Protein AF-A0A6P6PGG9-F1 (afdb_monomer_lite)

InterPro domains:
  IPR027895 Protein of unknown function DUF4533 [PF15047] (14-107)
  IPR040004 Single-pass membrane and coiled-coil domain-containing protein 3 [PTHR35972] (1-214)

Secondary structure (DSSP, 8-state):
--HHHHHSTTHHHHHHHHHHHHHHHHHHHHHHHHHHHHHHHHHHHHH----PPP---TTSBHHHHHHHHHHHHHHHHHHHHHHHHHHHHHS-HHHHHHHHTT---HHHHHHHHHHHHHHHS--SHHHHHHHHHHHHHHHHHHHHHHHHHHHHHSGGGGSBGGGGGSHHHHHHHHHHTT--HHHHHHHHHHHHHHHHHHHHHHHHHHHHHHHHHHHHHHT-

Radius of gyration: 21.84 Å; chains: 1; bounding box: 60×28×62 Å

pLDDT: mean 87.17, std 12.06, range [43.78, 98.06]

Structure (mmCIF, N/CA/C/O backbone):
data_AF-A0A6P6PGG9-F1
#
_entry.id   AF-A0A6P6PGG9-F1
#
loop_
_atom_site.group_PDB
_atom_site.id
_atom_site.type_symbol
_atom_site.label_atom_id
_atom_site.label_alt_id
_atom_site.label_comp_id
_atom_site.label_asym_id
_atom_site.label_entity_id
_atom_site.label_seq_id
_atom_site.pdbx_PDB_ins_code
_atom_site.Cartn_x
_atom_site.Cartn_y
_atom_site.Cartn_z
_atom_site.occupancy
_atom_site.B_iso_or_equiv
_atom_site.auth_seq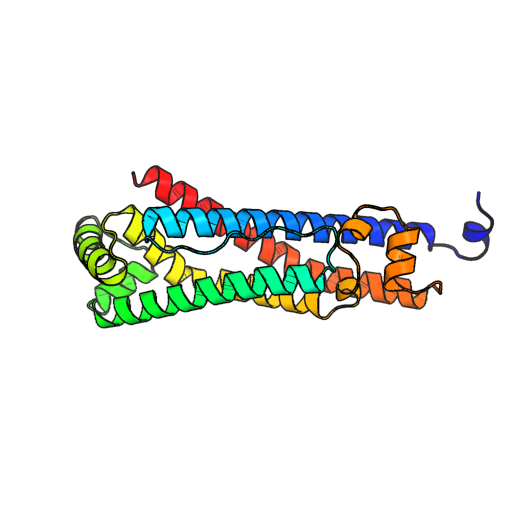_id
_atom_site.auth_comp_id
_atom_site.auth_asym_id
_atom_site.auth_atom_id
_atom_site.pdbx_PDB_model_num
ATOM 1 N N . MET A 1 1 ? 38.131 2.009 -25.185 1.00 49.47 1 MET A N 1
ATOM 2 C CA . MET A 1 1 ? 37.243 3.079 -25.682 1.00 49.47 1 MET A CA 1
ATOM 3 C C . MET A 1 1 ? 36.418 2.470 -26.802 1.00 49.47 1 MET A C 1
ATOM 5 O O . MET A 1 1 ? 37.016 1.972 -27.751 1.00 49.47 1 MET A O 1
ATOM 9 N N . SER A 1 2 ? 35.103 2.346 -26.622 1.00 52.47 2 SER A N 1
ATOM 10 C CA . SER A 1 2 ? 34.224 1.705 -27.608 1.00 52.47 2 SER A CA 1
ATOM 11 C C . SER A 1 2 ? 33.909 2.689 -28.737 1.00 52.47 2 SER A C 1
ATOM 13 O O . SER A 1 2 ? 33.769 3.883 -28.488 1.00 52.47 2 SER A O 1
ATOM 15 N N . TRP A 1 3 ? 33.761 2.207 -29.974 1.00 43.78 3 TRP A N 1
ATOM 16 C CA . TRP A 1 3 ? 33.379 3.033 -31.129 1.00 43.78 3 TRP A CA 1
ATOM 17 C C . TRP A 1 3 ? 32.041 3.765 -30.907 1.00 43.78 3 TRP A C 1
ATOM 19 O O . TRP A 1 3 ? 31.847 4.862 -31.420 1.00 43.78 3 TRP A O 1
ATOM 29 N N . SER A 1 4 ? 31.156 3.221 -30.066 1.00 46.88 4 SER A N 1
ATOM 30 C CA . SER A 1 4 ? 29.909 3.873 -29.641 1.00 46.88 4 SER A CA 1
ATOM 31 C C . SER A 1 4 ? 30.124 5.198 -28.898 1.00 46.88 4 SER A C 1
ATOM 33 O O . SER A 1 4 ? 29.329 6.119 -29.068 1.00 46.88 4 SER A O 1
ATOM 35 N N . ASP A 1 5 ? 31.200 5.312 -28.113 1.00 50.22 5 ASP A N 1
ATOM 36 C CA . ASP A 1 5 ? 31.481 6.493 -27.281 1.00 50.22 5 ASP A CA 1
ATOM 37 C C . ASP A 1 5 ? 32.001 7.670 -28.120 1.00 50.22 5 ASP A C 1
ATOM 39 O O . ASP A 1 5 ? 31.846 8.827 -27.734 1.00 50.22 5 ASP A O 1
ATOM 43 N N . LEU A 1 6 ? 32.595 7.377 -29.284 1.00 47.94 6 LEU A N 1
ATOM 44 C CA . LEU A 1 6 ? 33.153 8.369 -30.203 1.00 47.94 6 LEU A CA 1
ATOM 45 C C . LEU A 1 6 ? 32.070 9.032 -31.071 1.00 47.94 6 LEU A C 1
ATOM 47 O O . LEU A 1 6 ? 32.163 10.220 -31.366 1.00 47.94 6 LEU A O 1
ATOM 51 N N . PHE A 1 7 ? 31.041 8.276 -31.470 1.00 49.22 7 PHE A N 1
ATOM 52 C CA . PHE A 1 7 ? 29.965 8.769 -32.341 1.00 49.22 7 PHE A CA 1
ATOM 53 C C . PHE A 1 7 ? 28.721 9.250 -31.579 1.00 49.22 7 PHE A C 1
ATOM 55 O O . PHE A 1 7 ? 27.908 9.974 -32.152 1.00 49.22 7 PHE A O 1
ATOM 62 N N . TYR A 1 8 ? 28.580 8.907 -30.292 1.00 54.78 8 TYR A N 1
ATOM 63 C CA . TYR A 1 8 ? 27.417 9.283 -29.485 1.00 54.78 8 TYR A CA 1
ATOM 64 C C . TYR A 1 8 ? 27.779 9.684 -28.039 1.00 54.78 8 TYR A C 1
ATOM 66 O O . TYR A 1 8 ? 27.504 8.942 -27.087 1.00 54.78 8 TYR A O 1
ATOM 74 N N . PRO A 1 9 ? 28.368 10.877 -27.842 1.00 57.34 9 PRO A N 1
ATOM 75 C CA . PRO A 1 9 ? 28.757 11.354 -26.517 1.00 57.34 9 PRO A CA 1
ATOM 76 C C . PRO A 1 9 ? 27.550 11.463 -25.564 1.00 57.34 9 PRO A C 1
ATOM 78 O O . PRO A 1 9 ? 26.478 11.944 -25.939 1.00 57.34 9 PRO A O 1
ATOM 81 N N . GLY A 1 10 ? 27.722 10.998 -24.321 1.00 63.88 10 GLY A N 1
ATOM 82 C CA . GLY A 1 10 ? 26.716 11.054 -23.248 1.00 63.88 10 GLY A CA 1
ATOM 83 C C . GLY A 1 10 ? 25.699 9.902 -23.215 1.00 63.88 10 GLY A C 1
ATOM 84 O O . GLY A 1 10 ? 24.917 9.804 -22.269 1.00 63.88 10 GLY A O 1
ATOM 85 N N . ILE A 1 11 ? 25.696 8.993 -24.200 1.00 67.69 11 ILE A N 1
ATOM 86 C CA . ILE A 1 11 ? 24.832 7.800 -24.160 1.00 67.69 11 ILE A CA 1
ATOM 87 C C . ILE A 1 11 ? 25.177 6.873 -22.978 1.00 67.69 11 ILE A C 1
ATOM 89 O O . ILE A 1 11 ? 24.245 6.506 -22.261 1.00 67.69 11 ILE A O 1
ATOM 93 N N . PRO A 1 12 ? 26.448 6.519 -22.700 1.00 74.19 12 PRO A N 1
ATOM 94 C CA . PRO A 1 12 ? 26.786 5.659 -21.559 1.00 74.19 12 PRO A CA 1
ATOM 95 C C . PRO A 1 12 ? 26.289 6.206 -20.212 1.00 74.19 12 PRO A C 1
ATOM 97 O O . PRO A 1 12 ? 25.714 5.471 -19.415 1.00 74.19 12 PRO A O 1
ATOM 100 N N . GLU A 1 13 ? 26.416 7.516 -19.996 1.00 80.38 13 GLU A N 1
ATOM 101 C CA . GLU A 1 13 ? 25.981 8.192 -18.766 1.00 80.38 13 GLU A CA 1
ATOM 102 C C . GLU A 1 13 ? 24.456 8.156 -18.594 1.00 80.38 13 GLU A C 1
ATOM 104 O O . GLU A 1 13 ? 23.940 7.873 -17.511 1.00 80.38 13 GLU A O 1
ATOM 109 N N . ARG A 1 14 ? 23.704 8.411 -19.673 1.00 80.25 14 ARG A N 1
ATOM 110 C CA . ARG A 1 14 ? 22.232 8.325 -19.679 1.00 80.25 14 ARG A CA 1
ATOM 111 C C . ARG A 1 14 ? 21.753 6.906 -19.398 1.00 80.25 14 ARG A C 1
ATOM 113 O O . ARG A 1 14 ? 20.812 6.706 -18.634 1.00 80.25 14 ARG A O 1
ATOM 120 N N . ARG A 1 15 ? 22.433 5.921 -19.980 1.00 78.50 15 ARG A N 1
ATOM 121 C CA . ARG A 1 15 ? 22.167 4.503 -19.745 1.00 78.50 15 ARG A CA 1
ATOM 122 C C . ARG A 1 15 ? 22.393 4.124 -18.280 1.00 78.50 15 ARG A C 1
ATOM 124 O O . ARG A 1 15 ? 21.536 3.485 -17.678 1.00 78.50 15 ARG A O 1
ATOM 131 N N . GLU A 1 16 ? 23.495 4.569 -17.680 1.00 82.19 16 GLU A N 1
ATOM 132 C CA . GLU A 1 16 ? 23.768 4.338 -16.258 1.00 82.19 16 GLU A CA 1
ATOM 133 C C . GLU A 1 16 ? 22.719 5.010 -15.356 1.00 82.19 16 GLU A C 1
ATOM 135 O O . GLU A 1 16 ? 22.217 4.395 -14.411 1.00 82.19 16 GLU A O 1
ATOM 140 N N . ARG A 1 17 ? 22.320 6.252 -15.671 1.00 86.75 17 ARG A N 1
ATOM 141 C CA . ARG A 1 17 ? 21.227 6.942 -14.965 1.00 86.75 17 ARG A CA 1
ATOM 142 C C . ARG A 1 17 ? 19.931 6.136 -15.001 1.00 86.75 17 ARG A C 1
ATOM 144 O O . ARG A 1 17 ? 19.269 6.048 -13.968 1.00 86.75 17 ARG A O 1
ATOM 151 N N . LEU A 1 18 ? 19.591 5.545 -16.147 1.00 84.94 18 LEU A N 1
ATOM 152 C CA . LEU A 1 18 ? 18.379 4.743 -16.297 1.00 84.94 18 LEU A CA 1
ATOM 153 C C . LEU A 1 18 ? 18.413 3.508 -15.390 1.00 84.94 18 LEU A C 1
ATOM 155 O O . LEU A 1 18 ? 17.417 3.235 -14.722 1.00 84.94 18 LEU A O 1
ATOM 159 N N . ILE A 1 19 ? 19.552 2.807 -15.290 1.00 83.38 19 ILE A N 1
ATOM 160 C CA . ILE A 1 19 ? 19.681 1.679 -14.349 1.00 83.38 19 ILE A CA 1
ATOM 161 C C . ILE A 1 19 ? 19.461 2.148 -12.919 1.00 83.38 19 ILE A C 1
ATOM 163 O O . ILE A 1 19 ? 18.676 1.538 -12.200 1.00 83.38 19 ILE A O 1
ATOM 167 N N . ARG A 1 20 ? 20.159 3.209 -12.491 1.00 88.25 20 ARG A N 1
ATOM 168 C CA . ARG A 1 20 ? 20.085 3.668 -11.096 1.00 88.25 20 ARG A CA 1
ATOM 169 C C . ARG A 1 20 ? 18.644 3.995 -10.711 1.00 88.25 20 ARG A C 1
ATOM 171 O O . ARG A 1 20 ? 18.185 3.569 -9.658 1.00 88.25 20 ARG A O 1
ATOM 178 N N . LYS A 1 21 ? 17.906 4.655 -11.608 1.00 90.62 21 LYS A N 1
ATOM 179 C CA . LYS A 1 21 ? 16.476 4.955 -11.429 1.00 90.62 21 LYS A CA 1
ATOM 180 C C . LYS A 1 21 ? 15.597 3.704 -11.453 1.00 90.62 21 LYS A C 1
ATOM 182 O O . LYS A 1 21 ? 14.672 3.592 -10.656 1.00 90.62 21 LYS A O 1
ATOM 187 N N . SER A 1 22 ? 15.912 2.738 -12.312 1.00 88.25 22 SER A N 1
ATOM 188 C CA . SER A 1 22 ? 15.222 1.442 -12.371 1.00 88.25 22 SER A CA 1
ATOM 189 C C . SER A 1 22 ? 15.381 0.643 -11.077 1.00 88.25 22 SER A C 1
ATOM 191 O O . SER A 1 22 ? 14.410 0.093 -10.557 1.00 88.25 22 SER A O 1
ATOM 193 N N . GLN A 1 23 ? 16.597 0.612 -10.531 1.00 88.81 23 GLN A N 1
ATOM 194 C CA . GLN A 1 23 ? 16.910 -0.037 -9.261 1.00 88.81 23 GLN A CA 1
ATOM 195 C C . GLN A 1 23 ? 16.227 0.671 -8.093 1.00 88.81 23 GLN A C 1
ATOM 197 O O . GLN A 1 23 ? 15.632 0.008 -7.248 1.00 88.81 23 GLN A O 1
ATOM 202 N N . GLU A 1 24 ? 16.261 2.004 -8.075 1.00 93.44 24 GLU A N 1
ATOM 203 C CA . GLU A 1 24 ? 15.574 2.804 -7.066 1.00 93.44 24 GLU A CA 1
ATOM 204 C C . GLU A 1 24 ? 14.062 2.544 -7.066 1.00 93.44 24 GLU A C 1
ATOM 206 O O . GLU A 1 24 ? 13.504 2.203 -6.024 1.00 93.44 24 GLU A O 1
ATOM 211 N N . LEU A 1 25 ? 13.414 2.623 -8.236 1.00 92.81 25 LEU A N 1
ATOM 212 C CA . LEU A 1 25 ? 11.991 2.315 -8.392 1.00 92.81 25 LEU A CA 1
ATOM 213 C C . LEU A 1 25 ? 11.672 0.939 -7.805 1.00 92.81 25 LEU A C 1
ATOM 215 O O . LEU A 1 25 ? 10.743 0.792 -7.015 1.00 92.81 25 LEU A O 1
ATOM 219 N N . ARG A 1 26 ? 12.473 -0.066 -8.159 1.00 91.44 26 ARG A N 1
ATOM 220 C CA . ARG A 1 26 ? 12.280 -1.433 -7.690 1.00 91.44 26 ARG A CA 1
ATOM 221 C C . ARG A 1 26 ? 12.420 -1.561 -6.170 1.00 91.44 26 ARG A C 1
ATOM 223 O O . ARG A 1 26 ? 11.597 -2.238 -5.555 1.00 91.44 26 ARG A O 1
ATOM 230 N N . GLU A 1 27 ? 13.439 -0.958 -5.559 1.00 94.19 27 GLU A N 1
ATOM 231 C CA . GLU A 1 27 ? 13.614 -1.014 -4.101 1.00 94.19 27 GLU A CA 1
ATOM 232 C C . GLU A 1 27 ? 12.458 -0.310 -3.376 1.00 94.19 27 GLU A C 1
ATOM 234 O O . GLU A 1 27 ? 11.915 -0.865 -2.419 1.00 94.19 27 GLU A O 1
ATOM 239 N N . LEU A 1 28 ? 11.994 0.838 -3.881 1.00 95.81 28 LEU A N 1
ATOM 240 C CA . LEU A 1 28 ? 10.798 1.510 -3.361 1.00 95.81 28 LEU A CA 1
ATOM 241 C C . LEU A 1 28 ? 9.550 0.618 -3.481 1.00 95.81 28 LEU A C 1
ATOM 243 O O . LEU A 1 28 ? 8.815 0.455 -2.507 1.00 95.81 28 LEU A O 1
ATOM 247 N N . MET A 1 29 ? 9.337 -0.038 -4.631 1.00 95.38 29 MET A N 1
ATOM 248 C CA . MET A 1 29 ? 8.243 -1.003 -4.799 1.00 95.38 29 MET A CA 1
ATOM 249 C C . MET A 1 29 ? 8.349 -2.137 -3.776 1.00 95.38 29 MET A C 1
ATOM 251 O O . MET A 1 29 ? 7.399 -2.393 -3.040 1.00 95.38 29 MET A O 1
ATOM 255 N N . LYS A 1 30 ? 9.509 -2.792 -3.679 1.00 95.94 30 LYS A N 1
ATOM 256 C CA . LYS A 1 30 ? 9.748 -3.896 -2.739 1.00 95.94 30 LYS A CA 1
ATOM 257 C C . LYS A 1 30 ? 9.454 -3.485 -1.294 1.00 95.94 30 LYS A C 1
ATOM 259 O O . LYS A 1 30 ? 8.809 -4.235 -0.558 1.00 95.94 30 LYS A O 1
ATOM 264 N N . ASN A 1 31 ? 9.892 -2.293 -0.904 1.00 96.94 31 ASN A N 1
ATOM 265 C CA . ASN A 1 31 ? 9.657 -1.760 0.428 1.00 96.94 31 ASN A CA 1
ATOM 266 C C . ASN A 1 31 ? 8.174 -1.465 0.683 1.00 96.94 31 ASN A C 1
ATOM 268 O O . ASN A 1 31 ? 7.669 -1.810 1.750 1.00 96.94 31 ASN A O 1
ATOM 272 N N . ASN A 1 32 ? 7.449 -0.929 -0.302 1.00 97.69 32 ASN A N 1
ATOM 273 C CA . ASN A 1 32 ? 6.006 -0.718 -0.187 1.00 97.69 32 ASN A CA 1
ATOM 274 C C . ASN A 1 32 ? 5.235 -2.038 -0.079 1.00 97.69 32 ASN A C 1
ATOM 276 O O . ASN A 1 32 ? 4.384 -2.147 0.793 1.00 97.69 32 ASN A O 1
ATOM 280 N N . PHE A 1 33 ? 5.571 -3.064 -0.872 1.00 97.69 33 PHE A N 1
ATOM 281 C CA . PHE A 1 33 ? 4.969 -4.401 -0.740 1.00 97.69 33 PHE A CA 1
ATOM 282 C C . PHE A 1 33 ? 5.167 -4.973 0.670 1.00 97.69 33 PHE A C 1
ATOM 284 O O . PHE A 1 33 ? 4.232 -5.491 1.284 1.00 97.69 33 PHE A O 1
ATOM 291 N N . ARG A 1 34 ? 6.382 -4.841 1.214 1.00 97.62 34 ARG A N 1
ATOM 292 C CA . ARG A 1 34 ? 6.674 -5.230 2.596 1.00 97.62 34 ARG A CA 1
ATOM 293 C C . ARG A 1 34 ? 5.844 -4.419 3.594 1.00 97.62 34 ARG A C 1
ATOM 295 O O . ARG A 1 34 ? 5.255 -5.017 4.489 1.00 97.62 34 ARG A O 1
ATOM 302 N N . ALA A 1 35 ? 5.787 -3.097 3.456 1.00 96.88 35 ALA A N 1
ATOM 303 C CA . ALA A 1 35 ? 5.017 -2.238 4.351 1.00 96.88 35 ALA A CA 1
ATOM 304 C C . ALA A 1 35 ? 3.515 -2.564 4.300 1.00 96.88 35 ALA A C 1
ATOM 306 O O . ALA A 1 35 ? 2.882 -2.677 5.345 1.00 96.88 35 ALA A O 1
ATOM 307 N N . THR A 1 36 ? 2.954 -2.827 3.118 1.00 97.06 36 THR A N 1
ATOM 308 C CA . THR A 1 36 ? 1.562 -3.270 2.972 1.00 97.06 36 THR A CA 1
ATOM 309 C C . THR A 1 36 ? 1.310 -4.580 3.714 1.00 97.06 36 THR A C 1
ATOM 311 O O . THR A 1 36 ? 0.314 -4.683 4.422 1.00 97.06 36 THR A O 1
ATOM 314 N N . ASN A 1 37 ? 2.217 -5.557 3.638 1.00 97.56 37 ASN A N 1
ATOM 315 C CA . ASN A 1 37 ? 2.080 -6.795 4.413 1.00 97.56 37 ASN A CA 1
ATOM 316 C C . ASN A 1 37 ? 2.167 -6.560 5.926 1.00 97.56 37 ASN A C 1
ATOM 318 O O . ASN A 1 37 ? 1.387 -7.142 6.671 1.00 97.56 37 ASN A O 1
ATOM 322 N N . GLN A 1 38 ? 3.045 -5.663 6.378 1.00 95.62 38 GLN A N 1
ATOM 323 C CA . GLN A 1 38 ? 3.118 -5.280 7.793 1.00 95.62 38 GLN A CA 1
ATOM 324 C C . GLN A 1 38 ? 1.826 -4.606 8.271 1.00 95.62 38 GLN A C 1
ATOM 326 O O . GLN A 1 38 ? 1.375 -4.851 9.388 1.00 95.62 38 GLN A O 1
ATOM 331 N N . LEU A 1 39 ? 1.203 -3.785 7.422 1.00 94.62 39 LEU A N 1
ATOM 332 C CA . LEU A 1 39 ? -0.115 -3.228 7.704 1.00 94.62 39 LEU A CA 1
ATOM 333 C C . LEU A 1 39 ? -1.173 -4.338 7.775 1.00 94.62 39 LEU A C 1
ATOM 335 O O . LEU A 1 39 ? -1.937 -4.373 8.730 1.00 94.62 39 LEU A O 1
ATOM 339 N N . ILE A 1 40 ? -1.199 -5.267 6.815 1.00 95.19 40 ILE A N 1
ATOM 340 C CA . ILE A 1 40 ? -2.131 -6.408 6.812 1.00 95.19 40 ILE A CA 1
ATOM 341 C C . ILE A 1 40 ? -2.019 -7.227 8.105 1.00 95.19 40 ILE A C 1
ATOM 343 O O . ILE A 1 40 ? -3.042 -7.594 8.682 1.00 95.19 40 ILE A O 1
ATOM 347 N N . GLU A 1 41 ? -0.801 -7.494 8.573 1.00 94.50 41 GLU A N 1
ATOM 348 C CA . GLU A 1 41 ? -0.558 -8.199 9.835 1.00 94.50 41 GLU A CA 1
ATOM 349 C C . GLU A 1 41 ? -1.138 -7.432 11.029 1.00 94.50 41 GLU A C 1
ATOM 351 O O . GLU A 1 41 ? -1.917 -8.003 11.793 1.00 94.50 41 GLU A O 1
ATOM 356 N N . ALA A 1 42 ? -0.864 -6.128 11.132 1.00 91.88 42 ALA A N 1
ATOM 357 C CA . ALA A 1 42 ? -1.409 -5.286 12.197 1.00 91.88 42 ALA A CA 1
ATOM 358 C C . ALA A 1 42 ? -2.950 -5.221 12.172 1.00 91.88 42 ALA A C 1
ATOM 360 O O . ALA A 1 42 ? -3.600 -5.264 13.218 1.00 91.88 42 ALA A O 1
ATOM 361 N N . LEU A 1 43 ? -3.555 -5.150 10.981 1.00 92.44 43 LEU A N 1
ATOM 362 C CA . LEU A 1 43 ? -5.013 -5.155 10.815 1.00 92.44 43 LEU A CA 1
ATOM 363 C C . LEU A 1 43 ? -5.630 -6.492 11.242 1.00 92.44 43 LEU A C 1
ATOM 365 O O . LEU A 1 43 ? -6.687 -6.510 11.879 1.00 92.44 43 LEU A O 1
ATOM 369 N N . LYS A 1 44 ? -4.962 -7.605 10.939 1.00 92.94 44 LYS A N 1
ATOM 370 C CA . LYS A 1 44 ? -5.392 -8.934 11.373 1.00 92.94 44 LYS A CA 1
ATOM 371 C C . LYS A 1 44 ? -5.315 -9.074 12.888 1.00 92.94 44 LYS A C 1
ATOM 373 O O . LYS A 1 44 ? -6.272 -9.549 13.493 1.00 92.94 44 LYS A O 1
ATOM 378 N N . GLU A 1 45 ? -4.202 -8.666 13.485 1.00 90.62 45 GLU A N 1
ATOM 379 C CA . GLU A 1 45 ? -3.959 -8.819 14.920 1.00 90.62 45 GLU A CA 1
ATOM 380 C C . GLU A 1 45 ? -4.885 -7.934 15.761 1.00 90.62 45 GLU A C 1
ATOM 382 O O . GLU A 1 45 ? -5.488 -8.408 16.723 1.00 90.62 45 GLU A O 1
ATOM 387 N N . HIS A 1 46 ? -5.040 -6.662 15.389 1.00 89.88 46 HIS A N 1
ATOM 388 C CA . HIS A 1 46 ? -5.709 -5.686 16.252 1.00 89.88 46 HIS A CA 1
ATOM 389 C C . HIS A 1 46 ? -7.150 -5.377 15.861 1.00 89.88 46 HIS A C 1
ATOM 391 O O . HIS A 1 46 ? -7.880 -4.828 16.684 1.00 89.88 46 HIS A O 1
ATOM 397 N N . LEU A 1 47 ? -7.573 -5.713 14.639 1.00 90.56 47 LEU A N 1
ATOM 398 C CA . LEU A 1 47 ? -8.937 -5.463 14.155 1.00 90.56 47 LEU A CA 1
ATOM 399 C C . LEU A 1 47 ? -9.633 -6.720 13.626 1.00 90.56 47 LEU A C 1
ATOM 401 O O . LEU A 1 47 ? -10.779 -6.629 13.195 1.00 90.56 47 LEU A O 1
ATOM 405 N N . GLY A 1 48 ? -8.965 -7.879 13.628 1.00 89.75 48 GLY A N 1
ATOM 406 C CA . GLY A 1 48 ? -9.525 -9.123 13.096 1.00 89.75 48 GLY A CA 1
ATOM 407 C C . GLY A 1 48 ? -9.741 -9.113 11.578 1.00 89.75 48 GLY A C 1
ATOM 408 O O . GLY A 1 48 ? -10.392 -10.014 11.049 1.00 89.75 48 GLY A O 1
ATOM 409 N N . LEU A 1 49 ? -9.209 -8.117 10.859 1.00 92.12 49 LEU A N 1
ATOM 410 C CA . LEU A 1 49 ? -9.385 -7.987 9.415 1.00 92.12 49 LEU A CA 1
ATOM 411 C C . LEU A 1 49 ? -8.361 -8.847 8.676 1.00 92.12 49 LEU A C 1
ATOM 413 O O . LEU A 1 49 ? -7.154 -8.651 8.806 1.00 92.12 49 LEU A O 1
ATOM 417 N N . SER A 1 50 ? -8.834 -9.789 7.864 1.00 92.00 50 SER A N 1
ATOM 418 C CA . SER A 1 50 ? -7.955 -10.664 7.093 1.00 92.00 50 SER A CA 1
ATOM 419 C C . SER A 1 50 ? -7.910 -10.250 5.629 1.00 92.00 50 SER A C 1
ATOM 421 O O . SER A 1 50 ? -8.918 -10.264 4.930 1.00 92.00 50 SER A O 1
ATOM 423 N N . PHE A 1 51 ? -6.700 -9.962 5.161 1.00 95.12 51 PHE A N 1
ATOM 424 C CA . PHE A 1 51 ? -6.384 -9.698 3.764 1.00 95.12 51 PHE A CA 1
ATOM 425 C C . PHE A 1 51 ? -5.368 -10.735 3.280 1.00 95.12 51 PHE A C 1
ATOM 427 O O . PHE A 1 51 ? -4.567 -11.246 4.068 1.00 95.12 51 PHE A O 1
ATOM 434 N N . ARG A 1 52 ? -5.379 -11.055 1.984 1.00 95.62 52 ARG A N 1
ATOM 435 C CA . ARG A 1 52 ? -4.307 -11.855 1.386 1.00 95.62 52 ARG A CA 1
ATOM 436 C C . ARG A 1 52 ? -3.022 -11.016 1.344 1.00 95.62 52 ARG A C 1
ATOM 438 O O . ARG A 1 52 ? -3.092 -9.862 0.923 1.00 95.62 52 ARG A O 1
ATOM 445 N N . PRO A 1 53 ? -1.864 -11.568 1.742 1.00 96.31 53 PRO A N 1
ATOM 446 C CA . PRO A 1 53 ? -0.585 -10.892 1.557 1.00 96.31 53 PRO A CA 1
ATOM 447 C C . PRO A 1 53 ? -0.311 -10.604 0.078 1.00 96.31 53 PRO A C 1
ATOM 449 O O . PRO A 1 53 ? -0.740 -11.357 -0.801 1.00 96.31 53 PRO A O 1
ATOM 452 N N . VAL A 1 54 ? 0.443 -9.543 -0.189 1.00 96.69 54 VAL A N 1
ATOM 453 C CA . VAL A 1 54 ? 0.936 -9.198 -1.527 1.00 96.69 54 VAL A CA 1
ATOM 454 C C . VAL A 1 54 ? 2.400 -9.591 -1.675 1.00 96.69 54 VAL A C 1
ATOM 456 O O . VAL A 1 54 ? 3.185 -9.493 -0.734 1.00 96.69 54 VAL A O 1
ATOM 459 N N . ALA A 1 55 ? 2.792 -10.021 -2.869 1.00 95.38 55 ALA A N 1
ATOM 460 C CA . ALA A 1 55 ? 4.175 -10.359 -3.176 1.00 95.38 55 ALA A CA 1
ATOM 461 C C . ALA A 1 55 ? 4.589 -9.691 -4.484 1.00 95.38 55 ALA A C 1
ATOM 463 O O . ALA A 1 55 ? 3.861 -9.765 -5.473 1.00 95.38 55 ALA A O 1
ATOM 464 N N . LEU A 1 56 ? 5.765 -9.062 -4.479 1.00 94.25 56 LEU A N 1
ATOM 465 C CA . LEU A 1 56 ? 6.359 -8.520 -5.693 1.00 94.25 56 LEU A CA 1
ATOM 466 C C . LEU A 1 56 ? 6.775 -9.695 -6.589 1.00 94.25 56 LEU A C 1
ATOM 468 O O . LEU A 1 56 ? 7.607 -10.516 -6.201 1.00 94.25 56 LEU A O 1
ATOM 472 N N . ASN A 1 57 ? 6.191 -9.785 -7.778 1.00 95.38 57 ASN A N 1
ATOM 473 C CA . ASN A 1 57 ? 6.471 -10.823 -8.754 1.00 95.38 57 ASN A CA 1
ATOM 474 C C . ASN A 1 57 ? 7.509 -10.331 -9.767 1.00 95.38 57 ASN A C 1
ATOM 476 O O . ASN A 1 57 ? 7.198 -9.572 -10.684 1.00 95.38 57 ASN A O 1
ATOM 480 N N . GLU A 1 58 ? 8.738 -10.825 -9.633 1.00 92.88 58 GLU A N 1
ATOM 481 C CA . GLU A 1 58 ? 9.857 -10.487 -10.520 1.00 92.88 58 GLU A CA 1
ATOM 482 C C . GLU A 1 58 ? 9.648 -10.945 -11.971 1.00 92.88 58 GLU A C 1
ATOM 484 O O . GLU A 1 58 ? 10.296 -10.429 -12.876 1.00 92.88 58 GLU A O 1
ATOM 489 N N . LYS A 1 59 ? 8.746 -11.899 -12.222 1.00 93.19 59 LYS A N 1
ATOM 490 C CA . LYS A 1 59 ? 8.426 -12.371 -13.579 1.00 93.19 59 LYS A CA 1
ATOM 491 C C . LYS A 1 59 ? 7.288 -11.592 -14.231 1.00 93.19 59 LYS A C 1
ATOM 493 O O . LYS A 1 59 ? 7.068 -11.756 -15.426 1.00 93.19 59 LYS A O 1
ATOM 498 N N . ALA A 1 60 ? 6.568 -10.788 -13.456 1.00 94.75 60 ALA A N 1
ATOM 499 C CA . ALA A 1 60 ? 5.503 -9.936 -13.951 1.00 94.75 60 ALA A CA 1
ATOM 500 C C . ALA A 1 60 ? 6.045 -8.553 -14.322 1.00 94.75 60 ALA A C 1
ATOM 50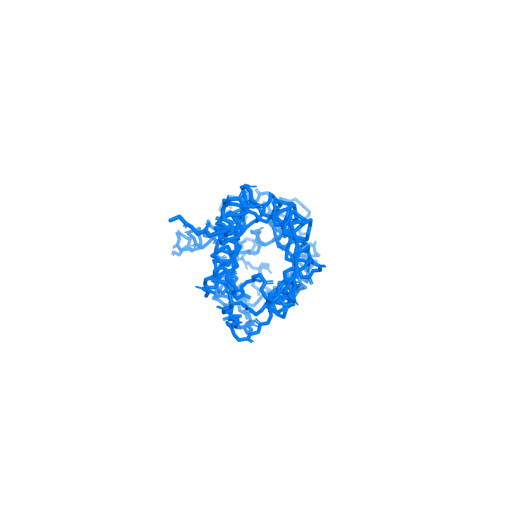2 O O . ALA A 1 60 ? 7.125 -8.133 -13.892 1.00 94.75 60 ALA A O 1
ATOM 503 N N . THR A 1 61 ? 5.275 -7.846 -15.132 1.00 94.56 61 THR A N 1
ATOM 504 C CA . THR A 1 61 ? 5.526 -6.457 -15.501 1.00 94.56 61 THR A CA 1
ATOM 505 C C . THR A 1 61 ? 5.393 -5.525 -14.296 1.00 94.56 61 THR A C 1
ATOM 507 O O . THR A 1 61 ? 4.763 -5.859 -13.285 1.00 94.56 61 THR A O 1
ATOM 510 N N . VAL A 1 62 ? 5.993 -4.337 -14.381 1.00 94.38 62 VAL A N 1
ATOM 511 C CA . VAL A 1 62 ? 5.827 -3.286 -13.370 1.00 94.38 62 VAL A CA 1
ATOM 512 C C . VAL A 1 62 ? 4.344 -2.979 -13.181 1.00 94.38 62 VAL A C 1
ATOM 514 O O . VAL A 1 62 ? 3.891 -2.940 -12.041 1.00 94.38 62 VAL A O 1
ATOM 517 N N . LYS A 1 63 ? 3.573 -2.863 -14.270 1.00 96.31 63 LYS A N 1
ATOM 518 C CA . LYS A 1 63 ? 2.131 -2.610 -14.214 1.00 96.31 63 LYS A CA 1
ATOM 519 C C . LYS A 1 63 ? 1.380 -3.676 -13.434 1.00 96.31 63 LYS A C 1
ATOM 521 O O . LYS A 1 63 ? 0.633 -3.330 -12.533 1.00 96.31 63 LYS A O 1
ATOM 526 N N . GLU A 1 64 ? 1.589 -4.952 -13.744 1.00 97.75 64 GLU A N 1
ATOM 527 C CA . GLU A 1 64 ? 0.907 -6.044 -13.035 1.00 97.75 64 GLU A CA 1
ATOM 528 C C . GLU A 1 64 ? 1.217 -6.016 -11.533 1.00 97.75 64 GLU A C 1
ATOM 530 O O . GLU A 1 64 ? 0.339 -6.251 -10.708 1.00 97.75 64 GLU A O 1
ATOM 535 N N . ASN A 1 65 ? 2.451 -5.670 -11.159 1.00 97.56 65 ASN A N 1
ATOM 536 C CA . ASN A 1 65 ? 2.808 -5.482 -9.756 1.00 97.56 65 ASN A CA 1
ATOM 537 C C . ASN A 1 65 ? 2.120 -4.255 -9.136 1.00 97.56 65 ASN A C 1
ATOM 539 O O . ASN A 1 65 ? 1.638 -4.338 -8.006 1.00 97.56 65 ASN A O 1
ATOM 543 N N . CYS A 1 66 ? 2.056 -3.129 -9.850 1.00 97.62 66 CYS A N 1
ATOM 544 C CA . CYS A 1 66 ? 1.317 -1.948 -9.406 1.00 97.62 66 CYS A CA 1
ATOM 545 C C . CYS A 1 66 ? -0.174 -2.257 -9.215 1.00 97.62 66 CYS A C 1
ATOM 547 O O . CYS A 1 66 ? -0.736 -1.906 -8.183 1.00 97.62 66 CYS A O 1
ATOM 549 N N . ASP A 1 67 ? -0.794 -2.964 -10.158 1.00 98.00 67 ASP A N 1
ATOM 550 C CA . ASP A 1 67 ? -2.209 -3.332 -10.106 1.00 98.00 67 ASP A CA 1
ATOM 551 C C . ASP A 1 67 ? -2.506 -4.201 -8.870 1.00 98.00 67 ASP A C 1
ATOM 553 O O . ASP A 1 67 ? -3.452 -3.920 -8.136 1.00 98.00 67 ASP A O 1
ATOM 557 N N . VAL A 1 68 ? -1.651 -5.189 -8.573 1.00 97.94 68 VAL A N 1
ATOM 558 C CA . VAL A 1 68 ? -1.798 -6.068 -7.395 1.00 97.94 68 VAL A CA 1
ATOM 559 C C . VAL A 1 68 ? -1.754 -5.289 -6.078 1.00 97.94 68 VAL A C 1
ATOM 561 O O . VAL A 1 68 ? -2.561 -5.542 -5.178 1.00 97.94 68 VAL A O 1
ATOM 564 N N . ILE A 1 69 ? -0.808 -4.356 -5.922 1.00 97.88 69 ILE A N 1
ATOM 565 C CA . ILE A 1 69 ? -0.707 -3.581 -4.677 1.00 97.88 69 ILE A CA 1
ATOM 566 C C . ILE A 1 69 ? -1.813 -2.522 -4.576 1.00 97.88 69 ILE A C 1
ATOM 568 O O . ILE A 1 69 ? -2.355 -2.331 -3.489 1.00 97.88 69 ILE A O 1
ATOM 572 N N . ILE A 1 70 ? -2.206 -1.897 -5.693 1.00 98.06 70 ILE A N 1
ATOM 573 C CA . ILE A 1 70 ? -3.345 -0.967 -5.766 1.00 98.06 70 ILE A CA 1
ATOM 574 C C . ILE A 1 70 ? -4.633 -1.674 -5.344 1.00 98.06 70 ILE A C 1
ATOM 576 O O . ILE A 1 70 ? -5.342 -1.177 -4.471 1.00 98.06 70 ILE A O 1
ATOM 580 N N . GLU A 1 71 ? -4.917 -2.850 -5.908 1.00 98.06 71 GLU A N 1
ATOM 581 C CA . GLU A 1 71 ? -6.097 -3.646 -5.561 1.00 98.06 71 GLU A CA 1
ATOM 582 C C . GLU A 1 71 ? -6.124 -3.950 -4.060 1.00 98.06 71 GLU A C 1
ATOM 584 O O . GLU A 1 71 ? -7.129 -3.714 -3.386 1.00 98.06 71 GLU A O 1
ATOM 589 N N . ARG A 1 72 ? -4.986 -4.377 -3.499 1.00 97.75 72 ARG A N 1
ATOM 590 C CA . ARG A 1 72 ? -4.872 -4.647 -2.063 1.00 97.75 72 ARG A CA 1
ATOM 591 C C . ARG A 1 72 ? -5.135 -3.411 -1.209 1.00 97.75 72 ARG A C 1
ATOM 593 O O . ARG A 1 72 ? -5.792 -3.517 -0.175 1.00 97.75 72 ARG A O 1
ATOM 600 N N . ILE A 1 73 ? -4.605 -2.256 -1.604 1.00 96.81 73 ILE A N 1
ATOM 601 C CA . ILE A 1 73 ? -4.802 -1.013 -0.858 1.00 96.81 73 ILE A CA 1
ATOM 602 C C . ILE A 1 73 ? -6.262 -0.560 -0.950 1.00 96.81 73 ILE A C 1
ATOM 604 O O . ILE A 1 73 ? -6.816 -0.160 0.073 1.00 96.81 73 ILE A O 1
ATOM 608 N N . HIS A 1 74 ? -6.916 -0.705 -2.105 1.00 97.06 74 HIS A N 1
ATOM 609 C CA . HIS A 1 74 ? -8.348 -0.437 -2.248 1.00 97.06 74 HIS A CA 1
ATOM 610 C C . HIS A 1 74 ? -9.207 -1.345 -1.356 1.00 97.06 74 HIS A C 1
ATOM 612 O O . HIS A 1 74 ? -10.132 -0.855 -0.709 1.00 97.06 74 HIS A O 1
ATOM 618 N N . GLU A 1 75 ? -8.894 -2.644 -1.262 1.00 97.12 75 GLU A N 1
ATOM 619 C CA . GLU A 1 75 ? -9.580 -3.550 -0.329 1.00 97.12 75 GLU A CA 1
ATOM 620 C C . GLU A 1 75 ? -9.455 -3.058 1.125 1.00 97.12 75 GLU A C 1
ATOM 622 O O . GLU A 1 75 ? -10.447 -3.009 1.856 1.00 97.12 75 GLU A O 1
ATOM 627 N N . ILE A 1 76 ? -8.248 -2.649 1.537 1.00 95.19 76 ILE A N 1
ATOM 628 C CA . ILE A 1 76 ? -8.006 -2.094 2.877 1.00 95.19 76 ILE A CA 1
ATOM 629 C C . ILE A 1 76 ? -8.806 -0.801 3.071 1.00 95.19 76 ILE A C 1
ATOM 631 O O . ILE A 1 76 ? -9.477 -0.646 4.090 1.00 95.19 76 ILE A O 1
ATOM 635 N N . GLN A 1 77 ? -8.771 0.118 2.104 1.00 95.06 77 GLN A N 1
ATOM 636 C CA . GLN A 1 77 ? -9.501 1.385 2.171 1.00 95.06 77 GLN A CA 1
ATOM 637 C C . GLN A 1 77 ? -11.012 1.179 2.297 1.00 95.06 77 GLN A C 1
ATOM 639 O O . GLN A 1 77 ? -11.643 1.869 3.093 1.00 95.06 77 GLN A O 1
ATOM 644 N N . ALA A 1 78 ? -11.581 0.206 1.582 1.00 95.69 78 ALA A N 1
ATOM 645 C CA . ALA A 1 78 ? -13.002 -0.107 1.672 1.00 95.69 78 ALA A CA 1
ATOM 646 C C . ALA A 1 78 ? -13.405 -0.580 3.081 1.00 95.69 78 ALA A C 1
ATOM 648 O O . ALA A 1 78 ? -14.457 -0.189 3.588 1.00 95.69 78 ALA A O 1
ATOM 649 N N . GLU A 1 79 ? -12.577 -1.392 3.744 1.00 94.31 79 GLU A N 1
ATOM 650 C CA . GLU A 1 79 ? -12.829 -1.788 5.136 1.00 94.31 79 GLU A CA 1
ATOM 651 C C . GLU A 1 79 ? -12.628 -0.625 6.117 1.00 94.31 79 GLU A C 1
ATOM 653 O O . GLU A 1 79 ? -13.432 -0.453 7.036 1.00 94.31 79 GLU A O 1
ATOM 658 N N . VAL A 1 80 ? -11.619 0.224 5.896 1.00 91.69 80 VAL A N 1
ATOM 659 C CA . VAL A 1 80 ? -11.409 1.442 6.696 1.00 91.69 80 VAL A CA 1
ATOM 660 C C . VAL A 1 80 ? -12.609 2.375 6.598 1.00 91.69 80 VAL A C 1
ATOM 662 O O . VAL A 1 80 ? -13.078 2.858 7.625 1.00 91.69 80 VAL A O 1
ATOM 665 N N . GLU A 1 81 ? -13.143 2.600 5.399 1.00 94.50 81 GLU A N 1
ATOM 666 C CA . GLU A 1 81 ? -14.310 3.456 5.193 1.00 94.50 81 GLU A CA 1
ATOM 667 C C . GLU A 1 81 ? -15.552 2.894 5.899 1.00 94.50 81 GLU A C 1
ATOM 669 O O . GLU A 1 81 ? -16.268 3.632 6.579 1.00 94.50 81 GLU A O 1
ATOM 674 N N . LYS A 1 82 ? -15.780 1.576 5.825 1.00 94.69 82 LYS A N 1
ATOM 675 C CA . LYS A 1 82 ? -16.869 0.921 6.571 1.00 94.69 82 LYS A CA 1
ATOM 676 C C . LYS A 1 82 ? -16.714 1.109 8.078 1.00 94.69 82 LYS A C 1
ATOM 678 O O . LYS A 1 82 ? -17.704 1.383 8.761 1.00 94.69 82 LYS A O 1
ATOM 683 N N . ILE A 1 83 ? -15.501 0.935 8.607 1.00 93.44 83 ILE A N 1
ATOM 684 C CA . ILE A 1 83 ? -15.211 1.151 10.029 1.00 93.44 83 ILE A CA 1
ATOM 685 C C . ILE A 1 83 ? -15.457 2.615 10.390 1.00 93.44 83 ILE A C 1
ATOM 687 O O . ILE A 1 83 ? -16.163 2.876 11.360 1.00 93.44 83 ILE A O 1
ATOM 691 N N . ASP A 1 84 ? -14.943 3.559 9.604 1.00 94.75 84 ASP A N 1
ATOM 692 C CA . ASP A 1 84 ? -15.093 4.992 9.847 1.00 94.75 84 ASP A CA 1
ATOM 693 C C . ASP A 1 84 ? -16.568 5.412 9.898 1.00 94.75 84 ASP A C 1
ATOM 695 O O . ASP A 1 84 ? -17.016 6.031 10.865 1.00 94.75 84 ASP A O 1
ATOM 699 N N . GLN A 1 85 ? -17.366 4.977 8.919 1.00 95.81 85 GLN A N 1
ATOM 700 C CA . GLN A 1 85 ? -18.806 5.240 8.878 1.00 95.81 85 GLN A CA 1
ATOM 701 C C . GLN A 1 85 ? -19.538 4.649 10.093 1.00 95.81 85 GLN A C 1
ATOM 703 O O . GLN A 1 85 ? -20.353 5.333 10.719 1.00 95.81 85 GLN A O 1
ATOM 708 N N . LYS A 1 86 ? -19.231 3.400 10.473 1.00 95.38 86 LYS A N 1
ATOM 709 C CA . LYS A 1 86 ? -19.827 2.754 11.656 1.00 95.38 86 LYS A CA 1
ATOM 710 C C . LYS A 1 86 ? -19.419 3.446 12.957 1.00 95.38 86 LYS A C 1
ATOM 712 O O . LYS A 1 86 ? -20.259 3.633 13.835 1.00 95.38 86 LYS A O 1
ATOM 717 N N . MET A 1 87 ? -18.156 3.846 13.079 1.00 94.69 87 MET A N 1
ATOM 718 C CA . MET A 1 87 ? -17.647 4.576 14.240 1.00 94.69 87 MET A CA 1
ATOM 719 C C . MET A 1 87 ? -18.307 5.950 14.352 1.00 94.69 87 MET A C 1
ATOM 721 O O . MET A 1 87 ? -18.789 6.302 15.426 1.00 94.69 87 MET A O 1
ATOM 725 N N . LYS A 1 88 ? -18.420 6.685 13.242 1.00 95.19 88 LYS A N 1
ATOM 726 C CA . LYS A 1 88 ? -19.104 7.981 13.182 1.00 95.19 88 LYS A CA 1
ATOM 727 C C . LYS A 1 88 ? -20.588 7.887 13.546 1.00 95.19 88 LYS A C 1
ATOM 729 O O . LYS A 1 88 ? -21.111 8.802 14.168 1.00 95.19 88 LYS A O 1
ATOM 734 N N . ALA A 1 89 ? -21.262 6.796 13.179 1.00 94.69 89 ALA A N 1
ATOM 735 C CA . ALA A 1 89 ? -22.664 6.573 13.536 1.00 94.69 89 ALA A CA 1
ATOM 736 C C . ALA A 1 89 ? -22.862 6.185 15.013 1.00 94.69 89 ALA A C 1
ATOM 738 O O . ALA A 1 89 ? -23.921 6.448 15.578 1.00 94.69 89 ALA A O 1
ATOM 739 N N . LYS A 1 90 ? -21.867 5.532 15.630 1.00 93.06 90 LYS A N 1
ATOM 740 C CA . LYS A 1 90 ? -21.962 4.993 16.996 1.00 93.06 90 LYS A CA 1
ATOM 741 C C . LYS A 1 90 ? -21.450 5.948 18.072 1.00 93.06 90 LYS A C 1
ATOM 743 O O . LYS A 1 90 ? -21.846 5.823 19.228 1.00 93.06 90 LYS A O 1
ATOM 748 N N . LEU A 1 91 ? -20.536 6.845 17.718 1.00 93.81 91 LEU A N 1
ATOM 749 C CA . LEU A 1 91 ? -19.893 7.758 18.653 1.00 93.81 91 LEU A CA 1
ATOM 750 C C . LEU A 1 91 ? -20.566 9.127 18.662 1.00 93.81 91 LEU A C 1
ATOM 752 O O . LEU A 1 91 ? -20.925 9.669 17.621 1.00 93.81 91 LEU A O 1
ATOM 756 N N . GLU A 1 92 ? -20.613 9.733 19.847 1.00 94.00 92 GLU A N 1
ATOM 757 C CA . GLU A 1 92 ? -20.907 11.156 19.981 1.00 94.00 92 GLU A CA 1
ATOM 758 C C . GLU A 1 92 ? -19.909 11.992 19.155 1.00 94.00 92 GLU A C 1
ATOM 760 O O . GLU A 1 92 ? -18.708 11.679 19.154 1.00 94.00 92 GLU A O 1
ATOM 765 N N . PRO A 1 93 ? -20.344 13.088 18.498 1.00 94.50 93 PRO A N 1
ATOM 766 C CA . PRO A 1 93 ? -19.487 13.872 17.604 1.00 94.50 93 PRO A CA 1
ATOM 767 C C . PRO A 1 93 ? -18.169 14.328 18.242 1.00 94.50 93 PRO A C 1
ATOM 769 O O . PRO A 1 93 ? -17.119 14.312 17.602 1.00 94.50 93 PRO A O 1
ATOM 772 N N . THR A 1 94 ? -18.200 14.694 19.525 1.00 93.88 94 THR A N 1
ATOM 773 C CA . THR A 1 94 ? -17.013 15.133 20.272 1.00 93.88 94 THR A CA 1
ATOM 774 C C . THR A 1 94 ? -16.010 14.002 20.492 1.00 93.88 94 THR A C 1
ATOM 776 O O . THR A 1 94 ? -14.805 14.227 20.388 1.00 93.88 94 THR A O 1
ATOM 779 N N . LEU A 1 95 ? -16.483 12.783 20.760 1.00 93.44 95 LEU A N 1
ATOM 780 C CA . LEU A 1 95 ? -15.633 11.613 20.976 1.00 93.44 95 LEU A CA 1
ATOM 781 C C . LEU A 1 95 ? -15.045 11.096 19.656 1.00 93.44 95 LEU A C 1
ATOM 783 O O . LEU A 1 95 ? -13.869 10.734 19.609 1.00 93.44 95 LEU A O 1
ATOM 787 N N . TYR A 1 96 ? -15.822 11.136 18.571 1.00 95.25 96 TYR A N 1
ATOM 788 C CA . TYR A 1 96 ? -15.327 10.822 17.229 1.00 95.25 96 TYR A CA 1
ATOM 789 C C . TYR A 1 96 ? -14.248 11.815 16.762 1.00 95.25 96 TYR A C 1
ATOM 791 O O . TYR A 1 96 ? -13.214 11.411 16.232 1.00 95.25 96 TYR A O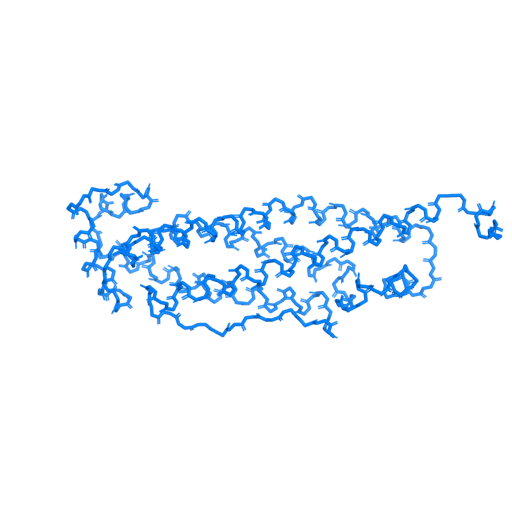 1
ATOM 799 N N . GLU A 1 97 ? -14.416 13.112 17.032 1.00 94.12 97 GLU A N 1
ATOM 800 C CA . GLU A 1 97 ? -13.379 14.103 16.717 1.00 94.12 97 GLU A CA 1
ATOM 801 C C . GLU A 1 97 ? -12.096 13.904 17.538 1.00 94.12 97 GLU A C 1
ATOM 803 O O . GLU A 1 97 ? -10.993 14.050 17.004 1.00 94.12 97 GLU A O 1
ATOM 808 N N . LYS A 1 98 ? -12.203 13.504 18.812 1.00 93.31 98 LYS A N 1
ATOM 809 C CA . LYS A 1 98 ? -11.029 13.122 19.613 1.00 93.31 98 LYS A CA 1
ATOM 810 C C . LYS A 1 98 ? -10.308 11.896 19.042 1.00 93.31 98 LYS A C 1
ATOM 812 O O . LYS A 1 98 ? -9.077 11.889 19.019 1.00 93.31 98 LYS A O 1
ATOM 817 N N . LEU A 1 99 ? -11.055 10.896 18.560 1.00 92.75 99 LEU A N 1
ATOM 818 C CA . LEU A 1 99 ? -10.507 9.719 17.874 1.00 92.75 99 LEU A CA 1
ATOM 819 C C . LEU A 1 99 ? -9.725 10.131 16.620 1.00 92.75 99 LEU A C 1
ATOM 821 O O . LEU A 1 99 ? -8.559 9.770 16.492 1.00 92.75 99 LEU A O 1
ATOM 825 N N . LYS A 1 100 ? -10.313 10.963 15.751 1.00 91.38 100 LYS A N 1
ATOM 826 C CA . LYS A 1 100 ? -9.655 11.464 14.528 1.00 91.38 100 LYS A CA 1
ATOM 827 C C . LYS A 1 100 ? -8.381 12.257 14.790 1.00 91.38 100 LYS A C 1
ATOM 829 O O . LYS A 1 100 ? -7.443 12.207 13.996 1.00 91.38 100 LYS A O 1
ATOM 834 N N . LYS A 1 101 ? -8.354 13.025 15.877 1.00 90.19 101 LYS A N 1
ATOM 835 C CA . LYS A 1 101 ? -7.182 13.813 16.280 1.00 90.19 101 LYS A CA 1
ATOM 836 C C . LYS A 1 101 ? -6.168 12.995 17.072 1.00 90.19 101 LYS A C 1
ATOM 838 O O . LYS A 1 101 ? -5.108 13.520 17.402 1.00 90.19 101 LYS A O 1
ATOM 843 N N . MET A 1 102 ? -6.489 11.739 17.395 1.00 88.12 102 MET A N 1
ATOM 844 C CA . MET A 1 102 ? -5.707 10.891 18.294 1.00 88.12 102 MET A CA 1
ATOM 845 C C . MET A 1 102 ? -5.383 11.593 19.627 1.00 88.12 102 MET A C 1
ATOM 847 O O . MET A 1 102 ? -4.336 11.361 20.229 1.00 88.12 102 MET A O 1
ATOM 851 N N . SER A 1 103 ? -6.293 12.456 20.092 1.00 89.44 103 SER A N 1
ATOM 852 C CA . SER A 1 103 ? -6.168 13.255 21.314 1.00 89.44 103 SER A CA 1
ATOM 853 C C . SER A 1 103 ? -7.048 12.650 22.411 1.00 89.44 103 SER A C 1
ATOM 855 O O . SER A 1 103 ? -8.117 13.176 22.736 1.00 89.44 103 SER A O 1
ATOM 857 N N . LEU A 1 104 ? -6.632 11.487 22.913 1.00 88.25 104 LEU A N 1
ATOM 858 C CA . LEU A 1 104 ? -7.434 10.638 23.794 1.00 88.25 104 LEU A CA 1
ATOM 859 C C . LEU A 1 104 ? -6.943 10.699 25.242 1.00 88.25 104 LEU A C 1
ATOM 861 O O . LEU A 1 104 ? -5.753 10.544 25.511 1.00 88.25 104 LEU A O 1
ATOM 865 N N . SER A 1 105 ? -7.876 10.878 26.175 1.00 89.25 105 SER A N 1
ATOM 866 C CA . SER A 1 105 ? -7.646 10.673 27.609 1.00 89.25 105 SER A CA 1
ATOM 867 C C . SER A 1 105 ? -7.934 9.221 28.019 1.00 89.25 105 SER A C 1
ATOM 869 O O . SER A 1 105 ? -8.555 8.468 27.269 1.00 89.25 105 SER A O 1
ATOM 871 N N . VAL A 1 106 ? -7.517 8.814 29.224 1.00 86.19 106 VAL A N 1
ATOM 872 C CA . VAL A 1 106 ? -7.771 7.452 29.741 1.00 86.19 106 VAL A CA 1
ATOM 873 C C . VAL A 1 106 ? -9.268 7.074 29.708 1.00 86.19 106 VAL A C 1
ATOM 875 O O . VAL A 1 106 ? -9.577 5.988 29.215 1.00 86.19 106 VAL A O 1
ATOM 878 N N . PRO A 1 107 ? -10.216 7.940 30.127 1.00 88.69 107 PRO A N 1
ATOM 879 C CA . PRO A 1 107 ? -11.646 7.655 29.977 1.00 88.69 107 PRO A CA 1
ATOM 880 C C . PRO A 1 107 ? -12.101 7.501 28.519 1.00 88.69 107 PRO A C 1
ATOM 882 O O . PRO A 1 107 ? -12.941 6.651 28.224 1.00 88.69 107 PRO A O 1
ATOM 885 N N . ASP A 1 108 ? -11.529 8.282 27.592 1.00 91.75 108 ASP A N 1
ATOM 886 C CA . ASP A 1 108 ? -11.886 8.193 26.171 1.00 91.75 108 ASP A CA 1
ATOM 887 C C . ASP A 1 108 ? -11.53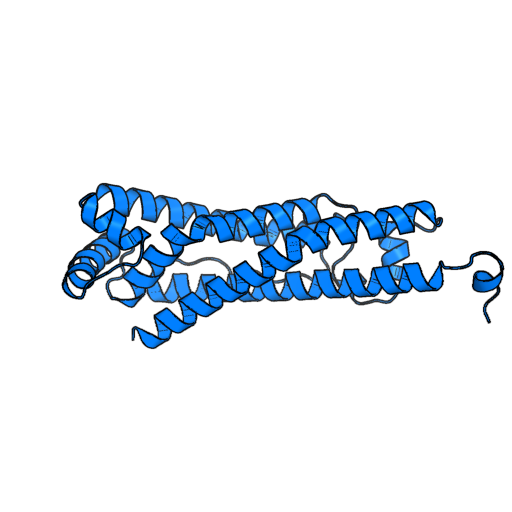2 6.805 25.606 1.00 91.75 108 ASP A C 1
ATOM 889 O O . ASP A 1 108 ? -12.330 6.224 24.873 1.00 91.75 108 ASP A O 1
ATOM 893 N N . TYR A 1 109 ? -10.387 6.226 25.997 1.00 88.62 109 TYR A N 1
ATOM 894 C CA . TYR A 1 109 ? -9.992 4.875 25.570 1.00 88.62 109 TYR A CA 1
ATOM 895 C C . TYR A 1 109 ? -10.982 3.793 26.002 1.00 88.62 109 TYR A C 1
ATOM 897 O O . TYR A 1 109 ? -11.252 2.880 25.225 1.00 88.62 109 TYR A O 1
ATOM 905 N N . GLN A 1 110 ? -11.544 3.881 27.209 1.00 87.94 110 GLN A N 1
ATOM 906 C CA . GLN A 1 110 ? -12.515 2.893 27.692 1.00 87.94 110 GLN A CA 1
ATOM 907 C C . GLN A 1 110 ? -13.809 2.936 26.867 1.00 87.94 110 GLN A C 1
ATOM 909 O O . GLN A 1 110 ? -14.300 1.895 26.423 1.00 87.94 110 GLN A O 1
ATOM 914 N N . LEU A 1 111 ? -14.317 4.142 26.596 1.00 89.69 111 LEU A N 1
ATOM 915 C CA . LEU A 1 111 ? -15.519 4.348 25.781 1.00 89.69 111 LEU A CA 1
ATOM 916 C C . LEU A 1 111 ? -15.303 3.926 24.319 1.00 89.69 111 LEU A C 1
ATOM 918 O O . LEU A 1 111 ? -16.161 3.278 23.707 1.00 89.69 111 LEU A O 1
ATOM 922 N N . LEU A 1 112 ? -14.138 4.259 23.763 1.00 92.88 112 LEU A N 1
ATOM 923 C CA . LEU A 1 112 ? -13.769 3.893 22.400 1.00 92.88 112 LEU A CA 1
ATOM 924 C C . LEU A 1 112 ? -13.537 2.392 22.260 1.00 92.88 112 LEU A C 1
ATOM 926 O O . LEU A 1 112 ? -13.993 1.822 21.277 1.00 92.88 112 LEU A O 1
ATOM 930 N N . SER A 1 113 ? -12.916 1.739 23.243 1.00 92.00 113 SER A N 1
ATOM 931 C CA . SER A 1 113 ? -12.665 0.293 23.229 1.00 92.00 113 SER A CA 1
ATOM 932 C C . SER A 1 113 ? -13.962 -0.509 23.091 1.00 92.00 113 SER A C 1
ATOM 934 O O . SER A 1 113 ? -14.050 -1.393 22.241 1.00 92.00 113 SER A O 1
ATOM 936 N N . GLY A 1 114 ? -15.014 -0.147 23.836 1.00 90.81 114 GLY A N 1
ATOM 937 C CA . GLY A 1 114 ? -16.331 -0.779 23.684 1.00 90.81 114 GLY A CA 1
ATOM 938 C C . GLY A 1 114 ? -16.989 -0.493 22.327 1.00 90.81 114 GLY A C 1
ATOM 939 O O . GLY A 1 114 ? -17.712 -1.328 21.778 1.00 90.81 114 GLY A O 1
ATOM 940 N N . SER A 1 115 ? -16.731 0.679 21.745 1.00 92.44 115 SER A N 1
ATOM 941 C CA . SER A 1 115 ? -17.253 1.034 20.423 1.00 92.44 115 SER A CA 1
ATOM 942 C C . SER A 1 115 ? -16.536 0.310 19.292 1.00 92.44 115 SER A C 1
ATOM 944 O O . SER A 1 115 ? -17.209 -0.270 18.444 1.00 92.44 115 SER A O 1
ATOM 946 N N . VAL A 1 116 ? -15.206 0.253 19.339 1.00 91.50 116 VAL A N 1
ATOM 947 C CA . VAL A 1 116 ? -14.373 -0.521 18.412 1.00 91.50 116 VAL A CA 1
ATOM 948 C C . VAL A 1 116 ? -14.668 -2.013 18.545 1.00 91.50 116 VAL A C 1
ATOM 950 O O . VAL A 1 116 ? -14.875 -2.665 17.529 1.00 91.50 116 VAL A O 1
ATOM 953 N N . GLY A 1 117 ? -14.834 -2.535 19.764 1.00 91.19 117 GLY A N 1
ATOM 954 C CA . GLY A 1 117 ? -15.259 -3.918 19.992 1.00 91.19 117 GLY A CA 1
ATOM 955 C C . GLY A 1 117 ? -16.584 -4.257 19.313 1.00 91.19 117 GLY A C 1
ATOM 956 O O . GLY A 1 117 ? -16.715 -5.315 18.708 1.00 91.19 117 GLY A O 1
ATOM 957 N N . ALA A 1 118 ? -17.550 -3.337 19.326 1.00 89.94 118 ALA A N 1
ATOM 958 C CA . ALA A 1 118 ? -18.822 -3.537 18.636 1.00 89.94 118 ALA A CA 1
ATOM 959 C C . ALA A 1 118 ? -18.719 -3.436 17.101 1.00 89.94 118 ALA A C 1
ATOM 961 O O . ALA A 1 118 ? -19.513 -4.057 16.398 1.00 89.94 118 ALA A O 1
ATOM 962 N N . VAL A 1 119 ? -17.788 -2.634 16.575 1.00 90.75 119 VAL A N 1
ATOM 963 C CA . VAL A 1 119 ? -17.635 -2.399 15.128 1.00 90.75 119 VAL A CA 1
ATOM 964 C C . VAL A 1 119 ? -16.738 -3.445 14.465 1.00 90.75 119 VAL A C 1
ATOM 966 O O . VAL A 1 119 ? -17.071 -3.923 13.380 1.00 90.75 119 VAL A O 1
ATOM 969 N N . CYS A 1 120 ? -15.634 -3.800 15.120 1.00 89.31 120 CYS A N 1
ATOM 970 C CA . CYS A 1 120 ? -14.564 -4.652 14.597 1.00 89.31 120 CYS A CA 1
ATOM 971 C C . CYS A 1 120 ? -14.510 -6.036 15.265 1.00 89.31 120 CYS A C 1
ATOM 973 O O . CYS A 1 120 ? -13.740 -6.886 14.838 1.00 89.31 120 CYS A O 1
ATOM 975 N N . GLY A 1 121 ? -15.276 -6.279 16.335 1.00 87.12 121 GLY A N 1
ATOM 976 C CA . GLY A 1 121 ? -15.222 -7.539 17.090 1.00 87.12 121 GLY A CA 1
ATOM 977 C C . GLY A 1 121 ? -13.995 -7.685 17.998 1.00 87.12 121 GLY A C 1
ATOM 978 O O . GLY A 1 121 ? -13.872 -8.691 18.691 1.00 87.12 121 GLY A O 1
ATOM 979 N N . VAL A 1 122 ? -13.107 -6.685 18.029 1.00 86.31 122 VAL A N 1
ATOM 980 C CA . VAL A 1 122 ? -11.894 -6.652 18.857 1.00 86.31 122 VAL A CA 1
ATOM 981 C C . VAL A 1 122 ? -11.927 -5.414 19.747 1.00 86.31 122 VAL A C 1
ATOM 983 O O . VAL A 1 122 ? -12.113 -4.301 19.262 1.00 86.31 122 VAL A O 1
ATOM 986 N N . ALA A 1 123 ? -11.763 -5.604 21.055 1.00 85.50 123 ALA A N 1
ATOM 987 C CA . ALA A 1 123 ? -11.704 -4.525 22.037 1.00 85.50 123 ALA A CA 1
ATOM 988 C C . ALA A 1 123 ? -10.274 -4.368 22.574 1.00 85.50 123 ALA A C 1
ATOM 990 O O . ALA A 1 123 ? -9.506 -5.327 22.607 1.00 85.50 123 ALA A O 1
ATOM 991 N N . GLY A 1 124 ? -9.923 -3.164 23.019 1.00 87.81 124 GLY A N 1
ATOM 992 C CA . GLY A 1 124 ? -8.617 -2.855 23.599 1.00 87.81 124 GLY A CA 1
ATOM 993 C C . GLY A 1 124 ? -8.038 -1.529 23.110 1.00 87.81 124 GLY A C 1
ATOM 994 O O . GLY A 1 124 ? -8.471 -0.967 22.104 1.00 87.81 124 GLY A O 1
ATOM 995 N N . SER A 1 125 ? -7.029 -1.035 23.827 1.00 86.75 125 SER A N 1
ATOM 996 C CA . SER A 1 125 ? -6.263 0.170 23.475 1.00 86.75 125 SER A CA 1
ATOM 997 C C . SER A 1 125 ? -5.643 0.064 22.081 1.00 86.75 125 SER A C 1
ATOM 999 O O . SER A 1 125 ? -5.782 0.988 21.283 1.00 86.75 125 SER A O 1
ATOM 1001 N N . ALA A 1 126 ? -5.028 -1.078 21.763 1.00 88.56 126 ALA A N 1
ATOM 1002 C CA . ALA A 1 126 ? -4.414 -1.332 20.462 1.00 88.56 126 ALA A CA 1
ATOM 1003 C C . ALA A 1 126 ? -5.431 -1.232 19.311 1.00 88.56 126 ALA A C 1
ATOM 1005 O O . ALA A 1 126 ? -5.170 -0.564 18.313 1.00 88.56 126 ALA A O 1
ATOM 1006 N N . ALA A 1 127 ? -6.631 -1.796 19.478 1.00 89.88 127 ALA A N 1
ATOM 1007 C CA . ALA A 1 127 ? -7.695 -1.698 18.479 1.00 89.88 127 ALA A CA 1
ATOM 1008 C C . ALA A 1 127 ? -8.140 -0.238 18.263 1.00 89.88 127 ALA A C 1
ATOM 1010 O O . ALA A 1 127 ? -8.300 0.205 17.127 1.00 89.88 127 ALA A O 1
ATOM 1011 N N . VAL A 1 128 ? -8.267 0.549 19.340 1.00 92.12 128 VAL A N 1
ATOM 1012 C CA . V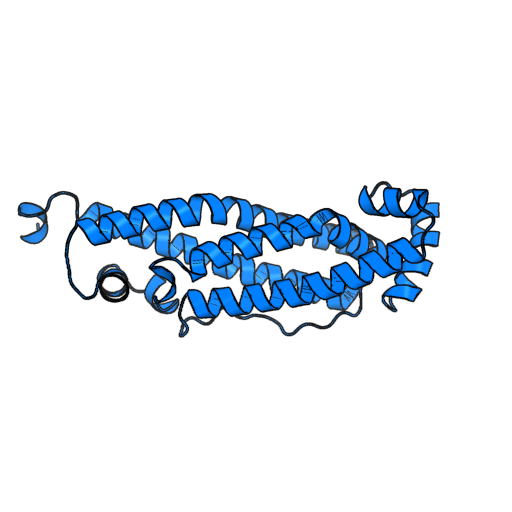AL A 1 128 ? -8.571 1.991 19.254 1.00 92.12 128 VAL A CA 1
ATOM 1013 C C . VAL A 1 128 ? -7.466 2.753 18.521 1.00 92.12 128 VAL A C 1
ATOM 1015 O O . VAL A 1 128 ? -7.770 3.589 17.669 1.00 92.12 128 VAL A O 1
ATOM 1018 N N . ILE A 1 129 ? -6.197 2.452 18.810 1.00 90.81 129 ILE A N 1
ATOM 1019 C CA . ILE A 1 129 ? -5.045 3.069 18.140 1.00 90.81 129 ILE A CA 1
ATOM 1020 C C . ILE A 1 129 ? -5.047 2.740 16.645 1.00 90.81 129 ILE A C 1
ATOM 1022 O O . ILE A 1 129 ? -4.861 3.646 15.832 1.00 90.81 129 ILE A O 1
ATOM 1026 N N . ALA A 1 130 ? -5.290 1.478 16.284 1.00 91.62 130 ALA A N 1
ATOM 1027 C CA . ALA A 1 130 ? -5.356 1.039 14.896 1.00 91.62 130 ALA A CA 1
ATOM 1028 C C . ALA A 1 130 ? -6.491 1.746 14.138 1.00 91.62 130 ALA A C 1
ATOM 1030 O O . ALA A 1 130 ? -6.238 2.349 13.096 1.00 91.62 130 ALA A O 1
ATOM 1031 N N . VAL A 1 131 ? -7.717 1.752 14.681 1.00 92.25 131 VAL A N 1
ATOM 1032 C CA . VAL A 1 131 ? -8.861 2.451 14.065 1.00 92.25 131 VAL A CA 1
ATOM 1033 C C . VAL A 1 131 ? -8.579 3.943 13.909 1.00 92.25 131 VAL A C 1
ATOM 1035 O O . VAL A 1 131 ? -8.767 4.491 12.825 1.00 92.25 131 VAL A O 1
ATOM 1038 N N . GLY A 1 132 ? -8.107 4.601 14.969 1.00 92.56 132 GLY A N 1
ATOM 1039 C CA . GLY A 1 132 ? -7.811 6.029 14.926 1.00 92.56 132 GLY A CA 1
ATOM 1040 C C . GLY A 1 132 ? -6.745 6.358 13.883 1.00 92.56 132 GLY A C 1
ATOM 1041 O O . GLY A 1 132 ? -6.948 7.247 13.061 1.00 92.56 132 GLY A O 1
ATOM 1042 N N . TRP A 1 133 ? -5.657 5.581 13.827 1.00 91.75 133 TRP A N 1
ATOM 1043 C CA . TRP A 1 133 ? -4.629 5.757 12.803 1.00 91.75 133 TRP A CA 1
ATOM 1044 C C . TRP A 1 133 ? -5.184 5.596 11.385 1.00 91.75 133 TRP A C 1
ATOM 1046 O O . TRP A 1 133 ? -4.868 6.431 10.540 1.00 91.75 133 TRP A O 1
ATOM 1056 N N . LEU A 1 134 ? -6.016 4.582 11.122 1.00 91.12 134 LEU A N 1
ATOM 1057 C CA . LEU A 1 134 ? -6.592 4.342 9.793 1.00 91.12 134 LEU A CA 1
ATOM 1058 C C . LEU A 1 134 ? -7.477 5.503 9.333 1.00 91.12 134 LEU A C 1
ATOM 1060 O O . LEU A 1 134 ? -7.346 5.956 8.197 1.00 91.12 134 LEU A O 1
ATOM 1064 N N . ILE A 1 135 ? -8.327 6.018 10.225 1.00 90.50 135 ILE A N 1
ATOM 1065 C CA . ILE A 1 135 ? -9.205 7.154 9.924 1.00 90.50 135 ILE A CA 1
ATOM 1066 C C . ILE A 1 135 ? -8.370 8.410 9.639 1.00 90.50 135 ILE A C 1
ATOM 1068 O O . ILE A 1 135 ? -8.621 9.123 8.667 1.00 90.50 135 ILE A O 1
ATOM 1072 N N . THR A 1 136 ? -7.348 8.686 10.454 1.00 89.12 136 THR A N 1
ATOM 1073 C CA . THR A 1 136 ? -6.506 9.881 10.286 1.00 89.12 136 THR A CA 1
ATOM 1074 C C . THR A 1 136 ? -5.602 9.794 9.053 1.00 89.12 136 THR A C 1
ATOM 1076 O O . THR A 1 136 ? -5.353 10.806 8.397 1.00 89.12 136 THR A O 1
ATOM 1079 N N . ASN A 1 137 ? -5.095 8.603 8.729 1.00 86.50 137 ASN A N 1
ATOM 1080 C CA . ASN A 1 137 ? -4.049 8.404 7.723 1.00 86.50 137 ASN A CA 1
ATOM 1081 C C . ASN A 1 137 ? -4.558 7.764 6.425 1.00 86.50 137 ASN A C 1
ATOM 1083 O O . ASN A 1 137 ? -3.748 7.411 5.570 1.00 86.50 137 ASN A O 1
ATOM 1087 N N . GLY A 1 138 ? -5.876 7.675 6.213 1.00 85.75 138 GLY A N 1
ATOM 1088 C CA . GLY A 1 138 ? -6.454 7.145 4.972 1.00 85.75 138 GLY A CA 1
ATOM 1089 C C . GLY A 1 138 ? -5.936 7.840 3.703 1.00 85.75 138 GLY A C 1
ATOM 1090 O O . GLY A 1 138 ? -5.741 7.191 2.678 1.00 85.75 138 GLY A O 1
ATOM 1091 N N . TYR A 1 139 ? -5.593 9.131 3.787 1.00 89.12 139 TYR A N 1
ATOM 1092 C CA . TYR A 1 139 ? -4.993 9.874 2.672 1.00 89.12 139 TYR A CA 1
ATOM 1093 C C . TYR A 1 139 ? -3.615 9.333 2.249 1.00 89.12 139 TYR A C 1
ATOM 1095 O O . TYR A 1 139 ? -3.240 9.484 1.090 1.00 89.12 139 TYR A O 1
ATOM 1103 N N . ILE A 1 140 ? -2.858 8.699 3.154 1.00 91.44 140 ILE A N 1
ATOM 1104 C CA . ILE A 1 140 ? -1.556 8.091 2.840 1.00 91.44 140 ILE A CA 1
ATOM 1105 C C . ILE A 1 140 ? -1.754 6.861 1.953 1.00 91.44 140 ILE A C 1
ATOM 1107 O O . ILE A 1 140 ? -1.013 6.693 0.986 1.00 91.44 140 ILE A O 1
ATOM 1111 N N . LEU A 1 141 ? -2.800 6.066 2.219 1.00 93.62 141 LEU A N 1
ATOM 1112 C CA . LEU A 1 141 ? -3.219 4.961 1.350 1.00 93.62 141 LEU A CA 1
ATOM 1113 C C . LEU A 1 141 ? -3.617 5.479 -0.042 1.00 93.62 141 LEU A C 1
ATOM 1115 O O . LEU A 1 141 ? -3.202 4.921 -1.057 1.00 93.62 141 LEU A O 1
ATOM 1119 N N . THR A 1 142 ? -4.354 6.592 -0.106 1.00 94.12 142 THR A N 1
ATOM 1120 C CA . THR A 1 142 ? -4.729 7.220 -1.382 1.00 94.12 142 THR A CA 1
ATOM 1121 C C . THR A 1 142 ? -3.504 7.706 -2.150 1.00 94.12 142 THR A C 1
ATOM 1123 O O . THR A 1 142 ? -3.377 7.432 -3.339 1.00 94.12 142 THR A O 1
ATOM 1126 N N . ASN A 1 143 ? -2.572 8.388 -1.481 1.00 94.69 143 ASN A N 1
ATOM 1127 C CA . ASN A 1 143 ? -1.413 8.982 -2.142 1.00 94.69 143 ASN A CA 1
ATOM 1128 C C . ASN A 1 143 ? -0.475 7.917 -2.731 1.00 94.69 143 ASN A C 1
ATOM 1130 O O . ASN A 1 143 ? -0.004 8.048 -3.861 1.00 94.69 143 ASN A O 1
ATOM 1134 N N . ILE A 1 144 ? -0.237 6.823 -1.996 1.00 96.19 144 ILE A N 1
ATOM 1135 C CA . ILE A 1 144 ? 0.590 5.730 -2.515 1.00 96.19 144 ILE A CA 1
ATOM 1136 C C . ILE A 1 144 ? -0.098 5.013 -3.690 1.00 96.19 144 ILE A C 1
ATOM 1138 O O . ILE A 1 144 ? 0.555 4.662 -4.666 1.00 96.19 144 ILE A O 1
ATOM 1142 N N . THR A 1 145 ? -1.426 4.873 -3.651 1.00 96.12 145 THR A N 1
ATOM 1143 C CA . THR A 1 145 ? -2.212 4.283 -4.747 1.00 96.12 145 THR A CA 1
ATOM 1144 C C . THR A 1 145 ? -2.108 5.127 -6.018 1.00 96.12 145 THR A C 1
ATOM 1146 O O . THR A 1 145 ? -1.864 4.591 -7.097 1.00 96.12 145 THR A O 1
ATOM 1149 N N . LEU A 1 146 ? -2.229 6.455 -5.896 1.00 96.12 146 LEU A N 1
ATOM 1150 C CA . LEU A 1 146 ? -2.092 7.379 -7.026 1.00 96.12 146 LEU A CA 1
ATOM 1151 C C . LEU A 1 146 ? -0.704 7.296 -7.669 1.00 96.12 146 LEU A C 1
ATOM 1153 O O . LEU A 1 146 ? -0.596 7.212 -8.890 1.00 96.12 146 LEU A O 1
ATOM 1157 N N . THR A 1 147 ? 0.355 7.270 -6.859 1.00 96.00 147 THR A N 1
ATOM 1158 C CA . THR A 1 147 ? 1.734 7.198 -7.371 1.00 96.00 147 THR A CA 1
ATOM 1159 C C . THR A 1 147 ? 2.053 5.847 -8.014 1.00 96.00 147 THR A C 1
ATOM 1161 O O . THR A 1 147 ? 2.691 5.813 -9.066 1.00 96.00 147 THR A O 1
ATOM 1164 N N . PHE A 1 148 ? 1.522 4.738 -7.487 1.00 96.31 148 PHE A N 1
ATOM 1165 C CA . PHE A 1 148 ? 1.545 3.456 -8.199 1.00 96.31 148 PHE A CA 1
ATOM 1166 C C . PHE A 1 148 ? 0.770 3.508 -9.524 1.00 96.31 148 PHE A C 1
ATOM 1168 O O . PHE A 1 148 ? 1.222 2.918 -10.502 1.00 96.31 148 PHE A O 1
ATOM 1175 N N . GLY A 1 149 ? -0.348 4.236 -9.591 1.00 95.38 149 GLY A N 1
ATOM 1176 C CA . GLY A 1 149 ? -1.108 4.437 -10.829 1.00 95.38 149 GLY A CA 1
ATOM 1177 C C . GLY A 1 149 ? -0.328 5.205 -11.904 1.00 95.38 149 GLY A C 1
ATOM 1178 O O . GLY A 1 149 ? -0.383 4.848 -13.083 1.00 95.38 149 GLY A O 1
ATOM 1179 N N . ILE A 1 150 ? 0.460 6.210 -11.504 1.00 92.81 150 ILE A N 1
ATOM 1180 C CA . ILE A 1 150 ? 1.382 6.925 -12.405 1.00 92.81 150 ILE A CA 1
ATOM 1181 C C . ILE A 1 150 ? 2.404 5.941 -12.992 1.00 92.81 150 ILE A C 1
ATOM 1183 O O . ILE A 1 150 ? 2.586 5.883 -14.205 1.00 92.81 150 ILE A O 1
ATOM 1187 N N . ILE A 1 151 ? 3.014 5.104 -12.150 1.00 93.69 151 ILE A N 1
ATOM 1188 C CA . ILE A 1 151 ? 3.992 4.097 -12.590 1.00 93.69 151 ILE A CA 1
ATOM 1189 C C . ILE A 1 151 ? 3.343 3.048 -13.514 1.00 93.69 151 ILE A C 1
ATOM 1191 O O . ILE A 1 151 ? 3.930 2.667 -14.526 1.00 93.69 151 ILE A O 1
ATOM 1195 N N . ALA A 1 152 ? 2.122 2.607 -13.202 1.00 93.56 152 ALA A N 1
ATOM 1196 C CA . ALA A 1 152 ? 1.381 1.590 -13.952 1.00 93.56 152 ALA A CA 1
ATOM 1197 C C . ALA A 1 152 ? 0.979 2.022 -15.374 1.00 93.56 152 ALA A C 1
ATOM 1199 O O . ALA A 1 152 ? 0.627 1.175 -16.197 1.00 93.56 152 ALA A O 1
ATOM 1200 N N . THR A 1 153 ? 1.003 3.325 -15.656 1.00 91.31 153 THR A N 1
ATOM 1201 C CA . THR A 1 153 ? 0.615 3.906 -16.952 1.00 91.31 153 THR A CA 1
ATOM 1202 C C . THR A 1 153 ? 1.792 4.491 -17.733 1.00 91.31 153 THR A C 1
ATOM 1204 O O . THR A 1 153 ? 1.625 4.841 -18.900 1.00 91.31 153 THR A O 1
ATOM 1207 N N . GLY A 1 154 ? 2.976 4.558 -17.117 1.00 87.38 154 GLY A N 1
ATOM 1208 C CA . GLY A 1 154 ? 4.211 5.014 -17.747 1.00 87.38 154 GLY A CA 1
ATOM 1209 C C . GLY A 1 154 ? 4.847 3.986 -18.694 1.00 87.38 154 GLY A C 1
ATOM 1210 O O . GLY A 1 154 ? 4.425 2.835 -18.772 1.00 87.38 154 GLY A O 1
ATOM 1211 N N . ILE A 1 155 ? 5.920 4.354 -19.390 1.00 82.56 155 ILE A N 1
ATOM 1212 C CA . ILE A 1 155 ? 6.677 3.479 -20.290 1.00 82.56 155 ILE A CA 1
ATOM 1213 C C . ILE A 1 155 ? 7.207 2.227 -19.582 1.00 82.56 155 ILE A C 1
ATOM 1215 O O . ILE A 1 155 ? 7.313 1.163 -20.193 1.00 82.56 155 ILE A O 1
ATOM 1219 N N . MET A 1 156 ? 7.523 2.334 -18.286 1.00 83.25 156 MET A N 1
ATOM 1220 C CA . MET A 1 156 ? 8.066 1.217 -17.508 1.00 83.25 156 MET A CA 1
ATOM 1221 C C . MET A 1 156 ? 7.013 0.184 -17.146 1.00 83.25 156 MET A C 1
ATOM 1223 O O . MET A 1 156 ? 7.378 -0.927 -16.776 1.00 83.25 156 MET A O 1
ATOM 1227 N N . ALA A 1 157 ? 5.729 0.513 -17.311 1.00 87.19 157 ALA A N 1
ATOM 1228 C CA . ALA A 1 157 ? 4.598 -0.367 -17.056 1.00 87.19 157 ALA A CA 1
ATOM 1229 C C . ALA A 1 157 ? 4.770 -1.752 -17.690 1.00 87.19 157 ALA A C 1
ATOM 1231 O O . ALA A 1 157 ? 4.416 -2.751 -17.074 1.00 87.19 157 ALA A O 1
ATOM 1232 N N . THR A 1 158 ? 5.338 -1.814 -18.897 1.00 86.69 158 THR A N 1
ATOM 1233 C CA . THR A 1 158 ? 5.508 -3.051 -19.679 1.00 86.69 158 THR A CA 1
ATOM 1234 C C . THR A 1 158 ? 6.768 -3.840 -19.326 1.00 86.69 158 THR A C 1
ATOM 1236 O O . THR A 1 158 ? 6.919 -4.995 -19.727 1.00 86.69 158 THR A O 1
ATOM 1239 N N . VAL A 1 159 ? 7.678 -3.243 -18.559 1.00 85.12 159 VAL A N 1
ATOM 1240 C CA . VAL A 1 159 ? 8.974 -3.836 -18.243 1.00 85.12 159 VAL A CA 1
ATOM 1241 C C . VAL A 1 159 ? 8.785 -4.879 -17.159 1.00 85.12 159 VAL A C 1
ATOM 1243 O O . VAL A 1 159 ? 8.180 -4.619 -16.124 1.00 85.12 159 VAL A O 1
ATOM 1246 N N . VAL A 1 160 ? 9.309 -6.080 -17.385 1.00 88.38 160 VAL A N 1
ATOM 1247 C CA . VAL A 1 160 ? 9.318 -7.143 -16.376 1.00 88.38 160 VAL A CA 1
ATOM 1248 C C . VAL A 1 160 ? 10.184 -6.709 -15.191 1.00 88.38 160 VAL A C 1
ATOM 1250 O O . VAL A 1 160 ? 11.318 -6.277 -15.381 1.00 88.38 160 VAL A O 1
ATOM 1253 N N . VAL A 1 161 ? 9.688 -6.839 -13.958 1.00 84.06 161 VAL A N 1
ATOM 1254 C CA . VAL A 1 161 ? 10.387 -6.363 -12.748 1.00 84.06 161 VAL A CA 1
ATOM 1255 C C . VAL A 1 161 ? 11.780 -6.988 -12.608 1.00 84.06 161 VAL A C 1
ATOM 1257 O O . VAL A 1 161 ? 12.724 -6.306 -12.219 1.00 84.06 161 VAL A O 1
ATOM 1260 N N . GLY A 1 162 ? 11.940 -8.255 -12.990 1.00 81.62 162 GLY A N 1
ATOM 1261 C CA . GLY A 1 162 ? 13.220 -8.960 -13.046 1.00 81.62 162 GLY A CA 1
ATOM 1262 C C . GLY A 1 162 ? 14.233 -8.309 -13.994 1.00 81.62 162 GLY A C 1
ATOM 1263 O O . GLY A 1 162 ? 15.427 -8.334 -13.720 1.00 81.62 162 GLY A O 1
ATOM 1264 N N . VAL A 1 163 ? 13.779 -7.642 -15.060 1.00 83.62 163 VAL A N 1
ATOM 1265 C CA . VAL A 1 163 ? 14.651 -6.901 -15.988 1.00 83.62 163 VAL A CA 1
ATOM 1266 C C . VAL A 1 163 ? 15.240 -5.654 -15.327 1.00 83.62 163 VAL A C 1
ATOM 1268 O O . VAL A 1 163 ? 16.373 -5.297 -15.634 1.00 83.62 163 VAL A O 1
ATOM 1271 N N . LEU A 1 164 ? 14.563 -5.055 -14.338 1.00 81.00 164 LEU A N 1
ATOM 1272 C CA . LEU A 1 164 ? 15.117 -3.931 -13.565 1.00 81.00 164 LEU A CA 1
ATOM 1273 C C . LEU A 1 164 ? 16.388 -4.313 -12.777 1.00 81.00 164 LEU A C 1
ATOM 1275 O O . LEU A 1 164 ? 17.112 -3.433 -12.313 1.00 81.00 164 LEU A O 1
ATOM 1279 N N . PHE A 1 165 ? 16.681 -5.612 -12.632 1.00 68.31 165 PHE A N 1
ATOM 1280 C CA . PHE A 1 165 ? 17.917 -6.124 -12.036 1.00 68.31 165 PHE A CA 1
ATOM 1281 C C . PHE A 1 165 ? 19.025 -6.414 -13.052 1.00 68.31 165 PHE A C 1
ATOM 1283 O O . PHE A 1 165 ? 20.185 -6.565 -12.667 1.00 68.31 165 PHE A O 1
ATOM 1290 N N . MET A 1 166 ? 18.679 -6.569 -14.330 1.00 67.19 166 MET A N 1
ATOM 1291 C CA . MET A 1 166 ? 19.519 -7.244 -15.314 1.00 67.19 166 MET A CA 1
ATOM 1292 C C . MET A 1 166 ? 20.087 -6.257 -16.333 1.00 67.19 166 MET A C 1
ATOM 1294 O O . MET A 1 166 ? 19.655 -6.224 -17.472 1.00 67.19 166 MET A O 1
ATOM 1298 N N . GLY A 1 167 ? 21.098 -5.482 -15.934 1.00 64.38 167 GLY A N 1
ATOM 1299 C CA . GLY A 1 167 ? 21.955 -4.718 -16.852 1.00 64.38 167 GLY A CA 1
ATOM 1300 C C . GLY A 1 167 ? 21.264 -3.667 -17.744 1.00 64.38 167 GLY A C 1
ATOM 1301 O O . GLY A 1 167 ? 20.048 -3.570 -17.864 1.00 64.38 167 GLY A O 1
ATOM 1302 N N . ILE A 1 168 ? 22.075 -2.833 -18.395 1.00 67.44 168 ILE A N 1
ATOM 1303 C CA . ILE A 1 168 ? 21.590 -1.724 -19.235 1.00 67.44 168 ILE A CA 1
ATOM 1304 C C . ILE A 1 168 ? 20.808 -2.229 -20.448 1.00 67.44 168 ILE A C 1
ATOM 1306 O O . ILE A 1 168 ? 19.735 -1.717 -20.764 1.00 67.44 168 ILE A O 1
ATOM 1310 N N . ASP A 1 169 ? 21.379 -3.197 -21.166 1.00 69.12 169 ASP A N 1
ATOM 1311 C CA . ASP A 1 169 ? 20.917 -3.524 -22.513 1.00 69.12 169 ASP A CA 1
ATOM 1312 C C . ASP A 1 169 ? 19.559 -4.232 -22.503 1.00 69.12 169 ASP A C 1
ATOM 1314 O O . ASP A 1 169 ? 18.777 -4.050 -23.434 1.00 69.12 169 ASP A O 1
ATOM 1318 N N . MET A 1 170 ? 19.221 -4.964 -21.434 1.00 72.19 170 MET A N 1
ATOM 1319 C CA . MET A 1 170 ? 17.902 -5.591 -21.306 1.00 72.19 170 MET A CA 1
ATOM 1320 C C . MET A 1 170 ? 16.825 -4.578 -20.928 1.00 72.19 170 MET A C 1
ATOM 1322 O O . MET A 1 170 ? 15.739 -4.638 -21.494 1.00 72.19 170 MET A O 1
ATOM 1326 N N . ILE A 1 171 ? 17.125 -3.625 -20.036 1.00 71.31 171 ILE A N 1
ATOM 1327 C CA . ILE A 1 171 ? 16.199 -2.535 -19.692 1.00 71.31 171 ILE A CA 1
ATOM 1328 C C . ILE A 1 171 ? 15.899 -1.712 -20.948 1.00 71.31 171 ILE A C 1
ATOM 1330 O O . ILE A 1 171 ? 14.742 -1.507 -21.296 1.00 71.31 171 ILE A O 1
ATOM 1334 N N . ILE A 1 172 ? 16.933 -1.322 -21.694 1.00 71.94 172 ILE A N 1
ATOM 1335 C CA . ILE A 1 172 ? 16.764 -0.588 -22.954 1.00 71.94 172 ILE A CA 1
ATOM 1336 C C . ILE A 1 172 ? 15.994 -1.410 -23.978 1.00 71.94 172 ILE A C 1
ATOM 1338 O O . ILE A 1 172 ? 15.098 -0.874 -24.615 1.00 71.94 172 ILE A O 1
ATOM 1342 N N . SER A 1 173 ? 16.299 -2.697 -24.138 1.00 74.19 173 SER A N 1
ATOM 1343 C CA . SER A 1 173 ? 15.581 -3.540 -25.100 1.00 74.19 173 SER A CA 1
ATOM 1344 C C . SER A 1 173 ? 14.107 -3.705 -24.726 1.00 74.19 173 SER A C 1
ATOM 1346 O O . SER A 1 173 ? 13.254 -3.648 -25.607 1.00 74.19 173 SER A O 1
ATOM 1348 N N . ALA A 1 174 ? 13.805 -3.858 -23.433 1.00 71.88 174 ALA A N 1
ATOM 1349 C CA . ALA A 1 174 ? 12.442 -3.997 -22.929 1.00 71.88 174 ALA A CA 1
ATOM 1350 C C . ALA A 1 174 ? 11.615 -2.713 -23.088 1.00 71.88 174 ALA A C 1
ATOM 1352 O O . ALA A 1 174 ? 10.422 -2.798 -23.351 1.00 71.88 174 ALA A O 1
ATOM 1353 N N . ILE A 1 175 ? 12.241 -1.541 -22.950 1.00 69.06 175 ILE A N 1
ATOM 1354 C CA . ILE A 1 175 ? 11.557 -0.248 -23.091 1.00 69.06 175 ILE A CA 1
ATOM 1355 C C . ILE A 1 175 ? 11.498 0.201 -24.563 1.00 69.06 175 ILE A C 1
ATOM 1357 O O . ILE A 1 175 ? 10.485 0.736 -25.004 1.00 69.06 175 ILE A O 1
ATOM 1361 N N . LEU A 1 176 ? 12.591 0.029 -25.319 1.00 66.81 176 LEU A N 1
ATOM 1362 C CA . LEU A 1 176 ? 12.863 0.769 -26.563 1.00 66.81 176 LEU A CA 1
ATOM 1363 C C . LEU A 1 176 ? 12.943 -0.096 -27.827 1.00 66.81 176 LEU A C 1
ATOM 1365 O O . LEU A 1 176 ? 13.066 0.450 -28.921 1.00 66.81 176 LEU A O 1
ATOM 1369 N N . GLY A 1 177 ? 12.924 -1.431 -27.725 1.00 56.12 177 GLY A N 1
ATOM 1370 C CA . GLY A 1 177 ? 12.905 -2.309 -28.904 1.00 56.12 177 GLY A CA 1
ATOM 1371 C C . GLY A 1 177 ? 14.070 -2.109 -29.892 1.00 56.12 177 GLY A C 1
ATOM 1372 O O . GLY A 1 177 ? 13.937 -2.465 -31.060 1.00 56.12 177 GLY A O 1
ATOM 1373 N N . GLY A 1 178 ? 15.200 -1.543 -29.440 1.00 58.88 178 GLY A N 1
ATOM 1374 C CA . GLY A 1 178 ? 16.450 -1.443 -30.203 1.00 58.88 178 GLY A CA 1
ATOM 1375 C C . GLY A 1 178 ? 16.909 -0.055 -30.688 1.00 58.88 178 GLY A C 1
ATOM 1376 O O . GLY A 1 178 ? 17.928 -0.026 -31.377 1.00 58.88 178 GLY A O 1
ATOM 1377 N N . ILE A 1 179 ? 16.253 1.081 -30.377 1.00 56.97 179 ILE A N 1
ATOM 1378 C CA . ILE A 1 179 ? 16.579 2.383 -31.023 1.00 56.97 179 ILE A CA 1
ATOM 1379 C C . ILE A 1 179 ? 16.675 3.630 -30.096 1.00 56.97 179 ILE A C 1
ATOM 1381 O O . ILE A 1 179 ? 15.935 3.801 -29.137 1.00 56.97 179 ILE A O 1
ATOM 1385 N N . GLU A 1 180 ? 17.646 4.476 -30.483 1.00 66.62 180 GLU A N 1
ATOM 1386 C CA . GLU A 1 180 ? 17.906 5.935 -30.399 1.00 66.62 180 GLU A CA 1
ATOM 1387 C C . GLU A 1 180 ? 17.626 6.825 -29.169 1.00 66.62 180 GLU A C 1
ATOM 1389 O O . GLU A 1 180 ? 16.631 6.774 -28.450 1.00 66.62 180 GLU A O 1
ATOM 1394 N N . ARG A 1 181 ? 18.581 7.757 -29.024 1.00 66.69 181 ARG A N 1
ATOM 1395 C CA . ARG A 1 181 ? 18.809 8.757 -27.973 1.00 66.69 181 ARG A CA 1
ATOM 1396 C C . ARG A 1 181 ? 17.556 9.456 -27.434 1.00 66.69 181 ARG A C 1
ATOM 1398 O O . ARG A 1 181 ? 17.479 9.647 -26.222 1.00 66.69 181 ARG A O 1
ATOM 1405 N N . ASP A 1 182 ? 16.611 9.828 -28.292 1.00 71.56 182 ASP A N 1
ATOM 1406 C CA . ASP A 1 182 ? 15.422 10.593 -27.892 1.00 71.56 182 ASP A CA 1
ATOM 1407 C C . ASP A 1 182 ? 14.452 9.762 -27.051 1.00 71.56 182 ASP A C 1
ATOM 1409 O O . ASP A 1 182 ? 13.803 10.285 -26.146 1.00 71.56 182 ASP A O 1
ATOM 1413 N N . GLN A 1 183 ? 14.372 8.454 -27.298 1.00 73.12 183 GLN A N 1
ATOM 1414 C CA . GLN A 1 183 ? 13.512 7.584 -26.504 1.00 73.12 183 GLN A CA 1
ATOM 1415 C C . GLN A 1 183 ? 14.132 7.278 -25.134 1.00 73.12 183 GLN A C 1
ATOM 1417 O O . GLN A 1 183 ? 13.417 7.207 -24.136 1.00 73.12 183 GLN A O 1
ATOM 1422 N N . LEU A 1 184 ? 15.466 7.184 -25.061 1.00 77.75 184 LEU A N 1
ATOM 1423 C CA . LEU A 1 184 ? 16.191 7.089 -23.790 1.00 77.75 184 LEU A CA 1
ATOM 1424 C C . LEU A 1 184 ? 16.025 8.360 -22.941 1.00 77.75 184 LEU A C 1
ATOM 1426 O O . LEU A 1 184 ? 15.893 8.262 -21.724 1.00 77.75 184 LEU A O 1
ATOM 1430 N N . GLU A 1 185 ? 16.019 9.542 -23.563 1.00 82.50 185 GLU A N 1
ATOM 1431 C CA . GLU A 1 185 ? 15.756 10.798 -22.849 1.00 82.50 185 GLU A CA 1
ATOM 1432 C C . GLU A 1 185 ? 14.331 10.824 -22.287 1.00 82.50 185 GLU A C 1
ATOM 1434 O O . GLU A 1 185 ? 14.154 11.048 -21.093 1.00 82.50 185 GLU A O 1
ATOM 1439 N N . ARG A 1 186 ? 13.325 10.484 -23.106 1.00 83.50 186 ARG A N 1
ATOM 1440 C CA . ARG A 1 186 ? 11.927 10.381 -22.650 1.00 83.50 186 ARG A CA 1
ATOM 1441 C C . ARG A 1 186 ? 11.775 9.399 -21.492 1.00 83.50 186 ARG A C 1
ATOM 1443 O O . ARG A 1 186 ? 11.053 9.685 -20.542 1.00 83.50 186 ARG A O 1
ATOM 1450 N N . ALA A 1 187 ? 12.482 8.271 -21.554 1.00 83.62 187 ALA A N 1
ATOM 1451 C CA . ALA A 1 187 ? 12.508 7.298 -20.475 1.00 83.62 187 ALA A CA 1
ATOM 1452 C C . ALA A 1 187 ? 13.055 7.869 -19.174 1.00 83.62 187 ALA A C 1
ATOM 1454 O O . ALA A 1 187 ? 12.459 7.675 -18.118 1.00 83.62 187 ALA A O 1
ATOM 1455 N N . LEU A 1 188 ? 14.164 8.599 -19.249 1.00 87.44 188 LEU A N 1
ATOM 1456 C CA . LEU A 1 188 ? 14.740 9.260 -18.086 1.00 87.44 188 LEU A CA 1
ATOM 1457 C C . LEU A 1 188 ? 13.808 10.330 -17.512 1.00 87.44 188 LEU A C 1
ATOM 1459 O O . LEU A 1 188 ? 13.619 10.351 -16.301 1.00 87.44 188 LEU A O 1
ATOM 1463 N N . GLU A 1 189 ? 13.198 11.162 -18.357 1.00 90.06 189 GLU A N 1
ATOM 1464 C CA . GLU A 1 189 ? 12.254 12.205 -17.932 1.00 90.06 189 GLU A CA 1
ATOM 1465 C C . GLU A 1 189 ? 11.001 11.633 -17.265 1.00 90.06 189 GLU A C 1
ATOM 1467 O O . GLU A 1 189 ? 10.446 12.233 -16.343 1.00 90.06 189 GLU A O 1
ATOM 1472 N N . GLU A 1 190 ? 10.508 10.494 -17.744 1.00 89.00 190 GLU A N 1
ATOM 1473 C CA . GLU A 1 190 ? 9.361 9.844 -17.124 1.00 89.00 190 GLU A CA 1
ATOM 1474 C C . GLU A 1 190 ? 9.737 9.168 -15.806 1.00 89.00 190 GLU A C 1
ATOM 1476 O O . GLU A 1 190 ? 9.014 9.305 -14.822 1.00 89.00 190 GLU A O 1
ATOM 1481 N N . TYR A 1 191 ? 10.908 8.528 -15.744 1.00 90.25 191 TYR A N 1
ATOM 1482 C CA . TYR A 1 191 ? 11.462 8.032 -14.489 1.00 90.25 191 TYR A CA 1
ATOM 1483 C C . TYR A 1 191 ? 11.652 9.141 -13.457 1.00 90.25 191 TYR A C 1
ATOM 1485 O O . TYR A 1 191 ? 11.357 8.930 -12.284 1.00 90.25 191 TYR A O 1
ATOM 1493 N N . ASP A 1 192 ? 12.168 10.296 -13.879 1.00 93.38 192 ASP A N 1
ATOM 1494 C CA . ASP A 1 192 ? 12.366 11.458 -13.017 1.00 93.38 192 ASP A CA 1
ATOM 1495 C C . ASP A 1 192 ? 11.031 11.913 -12.421 1.00 93.38 192 ASP A C 1
ATOM 1497 O O . ASP A 1 192 ? 10.914 11.981 -11.200 1.00 93.38 192 ASP A O 1
ATOM 1501 N N . ARG A 1 193 ? 10.000 12.088 -13.257 1.00 92.31 193 ARG A N 1
ATOM 1502 C CA . ARG A 1 193 ? 8.647 12.452 -12.806 1.00 92.31 193 ARG A CA 1
ATOM 1503 C C . ARG A 1 193 ? 8.018 11.401 -11.894 1.00 92.31 193 ARG A C 1
ATOM 1505 O O . ARG A 1 193 ? 7.467 11.736 -10.851 1.00 92.31 193 ARG A O 1
ATOM 1512 N N . ALA A 1 194 ? 8.106 10.124 -12.265 1.00 92.62 194 ALA A N 1
ATOM 1513 C CA . ALA A 1 194 ? 7.534 9.044 -11.471 1.00 92.62 194 ALA A CA 1
ATOM 1514 C C . ALA A 1 194 ? 8.218 8.933 -10.100 1.00 92.62 194 ALA A C 1
ATOM 1516 O O . ALA A 1 194 ? 7.535 8.788 -9.090 1.00 92.62 194 ALA A O 1
ATOM 1517 N N . LEU A 1 195 ? 9.551 9.026 -10.044 1.00 95.31 195 LEU A N 1
ATOM 1518 C CA . LEU A 1 195 ? 10.306 8.947 -8.791 1.00 95.31 195 LEU A CA 1
ATOM 1519 C C . LEU A 1 195 ? 10.166 10.203 -7.927 1.00 95.31 195 LEU A C 1
ATOM 1521 O O . LEU A 1 195 ? 10.207 10.079 -6.705 1.00 95.31 195 LEU A O 1
ATOM 1525 N N . GLU A 1 196 ? 9.995 11.381 -8.527 1.00 96.00 196 GLU A N 1
ATOM 1526 C CA . GLU A 1 196 ? 9.737 12.631 -7.801 1.00 96.00 196 GLU A CA 1
ATOM 1527 C C . GLU A 1 196 ? 8.470 12.532 -6.944 1.00 96.00 196 GLU A C 1
ATOM 1529 O O . GLU A 1 196 ? 8.497 12.905 -5.773 1.00 96.00 196 GLU A O 1
ATOM 1534 N N . GLU A 1 197 ? 7.406 11.941 -7.487 1.00 93.94 197 GLU A N 1
ATOM 1535 C CA . GLU A 1 197 ? 6.151 11.717 -6.763 1.00 93.94 197 GLU A CA 1
ATOM 1536 C C . GLU A 1 197 ? 6.210 10.465 -5.872 1.00 93.94 197 GLU A C 1
ATOM 1538 O O . GLU A 1 197 ? 5.778 10.466 -4.714 1.00 93.94 197 GLU A O 1
ATOM 1543 N N . PHE A 1 198 ? 6.765 9.366 -6.391 1.00 96.00 198 PHE A N 1
ATOM 1544 C CA . PHE A 1 198 ? 6.723 8.071 -5.715 1.00 96.00 198 PHE A CA 1
ATOM 1545 C C . PHE A 1 198 ? 7.643 7.990 -4.501 1.00 96.00 198 PHE A C 1
ATOM 1547 O O . PHE A 1 198 ? 7.260 7.375 -3.507 1.00 96.00 198 PHE A O 1
ATOM 1554 N N . ARG A 1 199 ? 8.833 8.605 -4.539 1.00 96.94 199 ARG A N 1
ATOM 1555 C CA . ARG A 1 199 ? 9.790 8.564 -3.422 1.00 96.94 199 ARG A CA 1
ATOM 1556 C C . ARG A 1 199 ? 9.190 9.127 -2.124 1.00 96.94 199 ARG A C 1
ATOM 1558 O O . ARG A 1 199 ? 9.084 8.357 -1.167 1.00 96.94 199 ARG A O 1
ATOM 1565 N N . PRO A 1 200 ? 8.717 10.388 -2.064 1.00 96.88 200 PRO A N 1
ATOM 1566 C CA . PRO A 1 200 ? 8.143 10.929 -0.834 1.00 96.88 200 PRO A CA 1
ATOM 1567 C C . PRO A 1 200 ? 6.849 10.212 -0.424 1.00 96.88 200 PRO A C 1
ATOM 1569 O O . PRO A 1 200 ? 6.591 10.044 0.770 1.00 96.88 200 PRO A O 1
ATOM 1572 N N . ALA A 1 201 ? 6.032 9.754 -1.382 1.00 97.00 201 ALA A N 1
ATOM 1573 C CA . ALA A 1 201 ? 4.833 8.977 -1.071 1.00 97.00 201 ALA A CA 1
ATOM 1574 C C . ALA A 1 201 ? 5.180 7.622 -0.433 1.00 97.00 201 ALA A C 1
ATOM 1576 O O . ALA A 1 201 ? 4.561 7.235 0.559 1.00 97.00 201 ALA A O 1
ATOM 1577 N N . SER A 1 202 ? 6.184 6.929 -0.972 1.00 97.06 202 SER A N 1
ATOM 1578 C CA . SER A 1 202 ? 6.665 5.636 -0.489 1.00 97.06 202 SER A CA 1
ATOM 1579 C C . SER A 1 202 ? 7.301 5.746 0.893 1.00 97.06 202 SER A C 1
ATOM 1581 O O . SER A 1 202 ? 6.954 4.962 1.774 1.00 97.06 202 SER A O 1
ATOM 1583 N N . GLU A 1 203 ? 8.175 6.727 1.114 1.00 96.81 203 GLU A N 1
ATOM 1584 C CA . GLU A 1 203 ? 8.794 6.973 2.423 1.00 96.81 203 GLU A CA 1
ATOM 1585 C C . GLU A 1 203 ? 7.724 7.258 3.479 1.00 96.81 203 GLU A C 1
ATOM 1587 O O . GLU A 1 203 ? 7.630 6.558 4.487 1.00 96.81 203 GLU A O 1
ATOM 1592 N N . LYS A 1 204 ? 6.812 8.195 3.193 1.00 96.00 204 LYS A N 1
ATOM 1593 C CA . LYS A 1 204 ? 5.721 8.533 4.111 1.00 96.00 204 LYS A CA 1
ATOM 1594 C C . LYS A 1 204 ? 4.800 7.346 4.394 1.00 96.00 204 LYS A C 1
ATOM 1596 O O . LYS A 1 204 ? 4.341 7.194 5.528 1.00 96.00 204 LYS A O 1
ATOM 1601 N N . TYR A 1 205 ? 4.514 6.517 3.390 1.00 96.62 205 TYR A N 1
ATOM 1602 C CA . TYR A 1 205 ? 3.719 5.298 3.546 1.00 96.62 205 TYR A CA 1
ATOM 1603 C C . TYR A 1 205 ? 4.391 4.309 4.506 1.00 96.62 205 TYR A C 1
ATOM 1605 O O . TYR A 1 205 ? 3.772 3.871 5.480 1.00 96.62 205 TYR A O 1
ATOM 1613 N N . GLN A 1 206 ? 5.673 4.021 4.281 1.00 96.00 206 GLN A N 1
ATOM 1614 C CA . GLN A 1 206 ? 6.461 3.108 5.109 1.00 96.00 206 GLN A CA 1
ATOM 1615 C C . GLN A 1 206 ? 6.631 3.614 6.545 1.00 96.00 206 GLN A C 1
ATOM 1617 O O . GLN A 1 206 ? 6.422 2.854 7.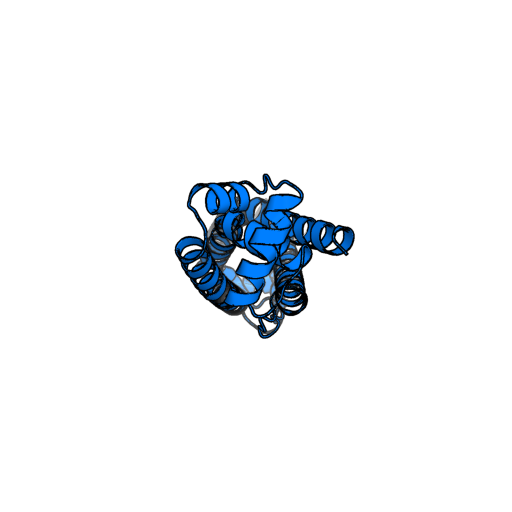498 1.00 96.00 206 GLN A O 1
ATOM 1622 N N . ASP A 1 207 ? 6.965 4.892 6.710 1.00 94.25 207 ASP A N 1
ATOM 1623 C CA . ASP A 1 207 ? 7.169 5.511 8.018 1.00 94.25 207 ASP A CA 1
ATOM 1624 C C . ASP A 1 207 ? 5.876 5.514 8.827 1.00 94.25 207 ASP A C 1
ATOM 1626 O O . ASP A 1 207 ? 5.876 5.173 10.009 1.00 94.25 207 ASP A O 1
ATOM 1630 N N . SER A 1 208 ? 4.747 5.821 8.184 1.00 92.19 208 SER A N 1
ATOM 1631 C CA . SER A 1 208 ? 3.446 5.852 8.857 1.00 92.19 208 SER A CA 1
ATOM 1632 C C . SER A 1 208 ? 3.017 4.467 9.340 1.00 92.19 208 SER A C 1
ATOM 1634 O O . SER A 1 208 ? 2.479 4.348 10.443 1.00 92.19 208 SER A O 1
ATOM 1636 N N . ILE A 1 209 ? 3.284 3.421 8.550 1.00 93.19 209 ILE A N 1
ATOM 1637 C CA . ILE A 1 209 ? 3.004 2.028 8.929 1.00 93.19 209 ILE A CA 1
ATOM 1638 C C . ILE A 1 209 ? 3.947 1.567 10.047 1.00 93.19 209 ILE A C 1
ATOM 1640 O O . ILE A 1 209 ? 3.518 0.937 11.014 1.00 93.19 209 ILE A O 1
ATOM 1644 N N . THR A 1 210 ? 5.230 1.912 9.959 1.00 91.69 210 THR A N 1
ATOM 1645 C CA . THR A 1 210 ? 6.205 1.587 11.008 1.00 91.69 210 THR A CA 1
ATOM 1646 C C . THR A 1 210 ? 5.836 2.264 12.325 1.00 91.69 210 THR A C 1
ATOM 1648 O O . THR A 1 210 ? 5.834 1.624 13.376 1.00 91.69 210 THR A O 1
ATOM 1651 N N . TYR A 1 211 ? 5.450 3.536 12.261 1.00 87.81 211 TYR A N 1
ATOM 1652 C CA . TYR A 1 211 ? 5.031 4.319 13.413 1.00 87.81 211 TYR A CA 1
ATOM 1653 C C . TYR A 1 211 ? 3.808 3.727 14.117 1.00 87.81 211 TYR A C 1
ATOM 1655 O O . TYR A 1 211 ? 3.815 3.588 15.343 1.00 87.81 211 TYR A O 1
ATOM 1663 N N . VAL A 1 212 ? 2.758 3.362 13.367 1.00 86.31 212 VAL A N 1
ATOM 1664 C CA . VAL A 1 212 ? 1.575 2.750 13.985 1.00 86.31 212 VAL A CA 1
ATOM 1665 C C . VAL A 1 212 ? 1.915 1.395 14.586 1.00 86.31 212 VAL A C 1
ATOM 1667 O O . VAL A 1 212 ? 1.469 1.118 15.693 1.00 86.31 212 VAL A O 1
ATOM 1670 N N . ARG A 1 213 ? 2.770 0.591 13.942 1.00 88.50 213 ARG A N 1
ATOM 1671 C CA . ARG A 1 213 ? 3.190 -0.695 14.507 1.00 88.50 213 ARG A CA 1
ATOM 1672 C C . ARG A 1 213 ? 3.920 -0.518 15.839 1.00 88.50 213 ARG A C 1
ATOM 1674 O O . ARG A 1 213 ? 3.536 -1.145 16.817 1.00 88.50 213 ARG A O 1
ATOM 1681 N N . MET A 1 214 ? 4.872 0.413 15.920 1.00 85.50 214 MET A N 1
ATOM 1682 C CA . MET A 1 214 ? 5.550 0.731 17.186 1.00 85.50 214 MET A CA 1
ATOM 1683 C C . MET A 1 214 ? 4.564 1.190 18.269 1.00 85.50 214 MET A C 1
ATOM 1685 O O . MET A 1 214 ? 4.677 0.795 19.426 1.00 85.50 214 MET A O 1
ATOM 1689 N N . ARG A 1 215 ? 3.568 2.014 17.914 1.00 83.12 215 ARG A N 1
ATOM 1690 C CA . ARG A 1 215 ? 2.515 2.436 18.854 1.00 83.12 215 ARG A CA 1
ATOM 1691 C C . ARG A 1 215 ? 1.658 1.271 19.346 1.00 83.12 215 ARG A C 1
ATOM 1693 O O . ARG A 1 215 ? 1.244 1.292 20.500 1.00 83.12 215 ARG A O 1
ATOM 1700 N N . LEU A 1 216 ? 1.360 0.314 18.473 1.00 83.69 216 LEU A N 1
ATOM 1701 C CA . LEU A 1 216 ? 0.574 -0.872 18.801 1.00 83.69 216 LEU A CA 1
ATOM 1702 C C . LEU A 1 216 ? 1.352 -1.804 19.736 1.00 83.69 216 LEU A C 1
ATOM 1704 O O . LEU A 1 216 ? 0.781 -2.259 20.721 1.00 83.69 216 LEU A O 1
ATOM 1708 N N . GLU A 1 217 ? 2.652 -1.991 19.493 1.00 75.88 217 GLU A N 1
ATOM 1709 C CA . GLU A 1 217 ? 3.560 -2.771 20.348 1.00 75.88 217 GLU A CA 1
ATOM 1710 C C . GLU A 1 217 ? 3.752 -2.132 21.739 1.00 75.88 217 GLU A C 1
ATOM 1712 O O . GLU A 1 217 ? 3.777 -2.836 22.741 1.00 75.88 217 GLU A O 1
ATOM 1717 N N . MET A 1 218 ? 3.835 -0.798 21.834 1.00 68.62 218 MET A N 1
ATOM 1718 C CA . MET A 1 218 ? 3.943 -0.081 23.120 1.00 68.62 218 MET A CA 1
ATOM 1719 C C . MET A 1 218 ? 2.615 0.039 23.889 1.00 68.62 218 MET A C 1
ATOM 1721 O O . MET A 1 218 ? 2.612 0.468 25.041 1.00 68.62 218 MET A O 1
ATOM 1725 N N . GLY A 1 219 ? 1.485 -0.233 23.230 1.00 56.84 219 GLY A N 1
ATOM 1726 C CA . GLY A 1 219 ? 0.142 -0.155 23.811 1.00 56.84 219 GLY A CA 1
ATOM 1727 C C . GLY A 1 219 ? -0.372 -1.473 24.400 1.00 56.84 219 GLY A C 1
ATOM 1728 O O . GLY A 1 219 ? -1.523 -1.491 24.857 1.00 56.84 219 GLY A O 1
ATOM 1729 N N . GLN A 1 220 ? 0.446 -2.533 24.332 1.00 48.56 220 GLN A N 1
ATOM 1730 C CA . GLN A 1 220 ? 0.281 -3.829 25.003 1.00 48.56 220 GLN A CA 1
ATOM 1731 C C . GLN A 1 220 ? 0.814 -3.762 26.438 1.00 48.56 220 GLN A C 1
ATOM 1733 O O . GLN A 1 220 ? 0.164 -4.374 27.316 1.00 48.56 220 GLN A O 1
#

Foldseek 3Di:
DDPCCVVPPPPVVLLVLLLVLLVVVLVLLQLLLVLLVLLQVLCCVQQVDHDDRQDDDLQDALLVSLVRSLVSLVVVLVLLVQLLVQLCVPDDPVLNVCLLVVVDDPVSLVVQQVSSCVRRVGGASLNSLSSSLCNNCVVLSVLLNVLSVLCCPDLRVQPRSNLSVPGRPSSCCRRPVDDDDVSSVVSSVSSVVSCVSNVVSSVCSNVSSVVSVVVSVVRD

Sequence (220 aa):
MSWSDLFYPGIPERRERLIRKSQELRELMKNNFRATNQLIEALKEHLGLSFRPVALNEKATVKENCDVIIERIHEIQAEVEKIDQKMKAKLEPTLYEKLKKMSLSVPDYQLLSGSVGAVCGVAGSAAVIAVGWLITNGYILTNITLTFGIIATGIMATVVVGVLFMGIDMIISAILGGIERDQLERALEEYDRALEEFRPASEKYQDSITYVRMRLEMGQ

Organism: Carassius auratus (NCBI:txid7957)